Protein AF-A0A1R4FQX8-F1 (afdb_monomer)

Sequence (192 aa):
MTTAGGGAQGEAAGELRTAEAMERFGARLAGLLGAGDVLVLTGPLGAGKTTLVRGLGEALGVRGTVASPTFVIARTHPSLEGGPALIHVDAYRLGSALELDDLDLDFEASVTVIEWGAEYVAALADDWLEVVIDRPRAGGEGPVAASAAAGSAVSADEADAADAPEDEPRAVRIRAMGERWRDVDLGALLEH

Radius of gyration: 18.23 Å; Cα contacts (8 Å, |Δi|>4): 356; chains: 1; bounding box: 55×43×40 Å

Foldseek 3Di:
DDDDAFDFLDKDKDKQFFLVSLLLLLLLVLVLDAQLAEEEEEEDVLLNLQSSVQSVCVNQQFDDGRDAVPPHQWDWTHHPPQTAIEIEGECVPPPALVVVVVPPDRRRRHYYYYYPCPVHVVVPDQWHKYKYKYQDPPDDDDDDDDDDDDDDDDDDDPDDSPDPPRRRMIIMMMTTTHDSCNPPDPHVSSDD

Structure (mmCIF, N/CA/C/O backbone):
data_AF-A0A1R4FQX8-F1
#
_entry.id   AF-A0A1R4FQX8-F1
#
loop_
_atom_site.group_PDB
_atom_site.id
_atom_site.type_symbol
_atom_site.label_atom_id
_atom_site.label_alt_id
_atom_site.label_comp_id
_atom_site.label_asym_id
_atom_site.label_entity_id
_atom_site.label_seq_id
_atom_site.pdbx_PDB_ins_code
_atom_site.Cartn_x
_atom_site.Cartn_y
_atom_site.Cartn_z
_atom_site.occupancy
_atom_site.B_iso_or_equiv
_atom_site.auth_seq_id
_atom_site.auth_comp_id
_atom_site.auth_asym_id
_atom_site.auth_atom_id
_atom_site.pdbx_PDB_model_num
ATOM 1 N N . MET A 1 1 ? -11.679 -24.029 19.240 1.00 37.97 1 MET A N 1
ATOM 2 C CA . MET A 1 1 ? -12.496 -23.967 18.013 1.00 37.97 1 MET A CA 1
ATOM 3 C C . MET A 1 1 ? -11.545 -23.505 16.927 1.00 37.97 1 MET A C 1
ATOM 5 O O . MET A 1 1 ? -11.140 -22.357 16.953 1.00 37.97 1 MET A O 1
ATOM 9 N N . THR A 1 2 ? -11.039 -24.444 16.127 1.00 52.22 2 THR A N 1
ATOM 10 C CA . THR A 1 2 ? -9.975 -24.220 15.137 1.00 52.22 2 THR A CA 1
ATOM 11 C C . THR A 1 2 ? -10.585 -24.343 13.752 1.00 52.22 2 THR A C 1
ATOM 13 O O . THR A 1 2 ? -10.984 -25.437 13.369 1.00 52.22 2 THR A O 1
ATOM 16 N N . THR A 1 3 ? -10.641 -23.223 13.043 1.00 41.81 3 THR A N 1
ATOM 17 C CA . THR A 1 3 ? -10.906 -23.045 11.606 1.00 41.81 3 THR A CA 1
ATOM 18 C C . THR A 1 3 ? -10.481 -21.605 11.318 1.00 41.81 3 THR A C 1
ATOM 20 O O . THR A 1 3 ? -10.892 -20.732 12.068 1.00 41.81 3 THR A O 1
ATOM 23 N N . ALA A 1 4 ? -9.681 -21.249 10.329 1.00 43.59 4 ALA A N 1
ATOM 24 C CA . ALA A 1 4 ? -8.971 -21.976 9.295 1.00 43.59 4 ALA A CA 1
ATOM 25 C C . ALA A 1 4 ? -7.797 -21.066 8.895 1.00 43.59 4 ALA A C 1
ATOM 27 O O . ALA A 1 4 ? -7.919 -19.847 8.987 1.00 43.59 4 ALA A O 1
ATOM 28 N N . GLY A 1 5 ? -6.667 -21.633 8.470 1.00 45.28 5 GLY A N 1
ATOM 29 C CA . GLY A 1 5 ? -5.657 -20.825 7.791 1.00 45.28 5 GLY A CA 1
ATOM 30 C C . GLY A 1 5 ? -6.316 -20.166 6.584 1.00 45.28 5 GLY A C 1
ATOM 31 O O . GLY A 1 5 ? -6.887 -20.877 5.754 1.00 45.28 5 GLY A O 1
ATOM 32 N N . GL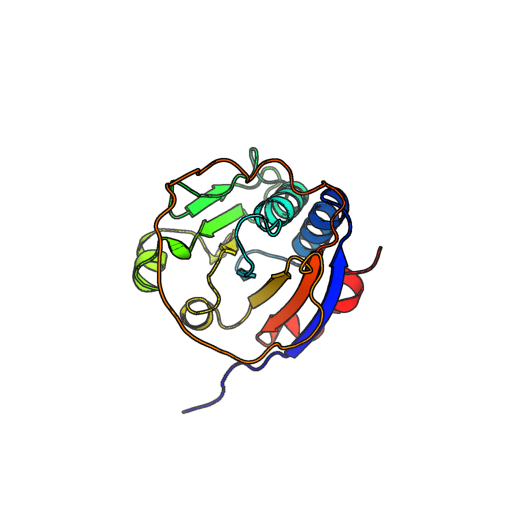Y A 1 6 ? -6.290 -18.833 6.536 1.00 51.09 6 GLY A N 1
ATOM 33 C CA . GLY A 1 6 ? -6.738 -18.056 5.389 1.00 51.09 6 GLY A CA 1
ATOM 34 C C . GLY A 1 6 ? -5.892 -18.448 4.186 1.00 51.09 6 GLY A C 1
ATOM 35 O O . GLY A 1 6 ? -4.763 -17.995 4.034 1.00 51.09 6 GLY A O 1
ATOM 36 N N . GLY A 1 7 ? -6.394 -19.383 3.384 1.00 62.16 7 GLY A N 1
ATOM 37 C CA . GLY A 1 7 ? -5.815 -19.685 2.085 1.00 62.16 7 GLY A CA 1
ATOM 38 C C . GLY A 1 7 ? -6.070 -18.522 1.133 1.00 62.16 7 GLY A C 1
ATOM 39 O O . GLY A 1 7 ? -7.034 -17.776 1.308 1.00 62.16 7 GLY A O 1
ATOM 40 N N . ALA A 1 8 ? -5.216 -18.379 0.120 1.00 72.44 8 ALA A N 1
ATOM 41 C CA . ALA A 1 8 ? -5.464 -17.423 -0.948 1.00 72.44 8 ALA A CA 1
ATOM 42 C C . ALA A 1 8 ? -6.801 -17.749 -1.639 1.00 72.44 8 ALA A C 1
ATOM 44 O O . ALA A 1 8 ? -7.009 -18.880 -2.081 1.00 72.44 8 ALA A O 1
ATOM 45 N N . GLN A 1 9 ? -7.693 -16.762 -1.719 1.00 81.94 9 GLN A N 1
ATOM 46 C CA . GLN A 1 9 ? -9.014 -16.865 -2.354 1.00 81.94 9 GLN A CA 1
ATOM 47 C C . GLN A 1 9 ? -8.967 -16.534 -3.853 1.00 81.94 9 GLN A C 1
ATOM 49 O O . GLN A 1 9 ? -9.889 -16.860 -4.596 1.00 81.94 9 GLN A O 1
ATOM 54 N N . GLY A 1 10 ? -7.870 -15.928 -4.308 1.00 88.12 10 GLY A N 1
ATOM 55 C CA . GLY A 1 10 ? -7.600 -15.612 -5.705 1.00 88.12 10 GLY A CA 1
ATOM 56 C C . GLY A 1 10 ? -6.148 -15.183 -5.892 1.00 88.12 10 GLY A C 1
ATOM 57 O O . GLY A 1 10 ? -5.529 -14.643 -4.975 1.00 88.12 10 GLY A O 1
ATOM 58 N N . GLU A 1 11 ? -5.591 -15.433 -7.073 1.00 95.25 11 GLU A N 1
ATOM 59 C CA . GLU A 1 11 ? -4.257 -14.974 -7.464 1.00 95.25 11 GLU A CA 1
ATOM 60 C C . GLU A 1 11 ? -4.272 -14.572 -8.941 1.00 95.25 11 GLU A C 1
ATOM 62 O O . GLU A 1 11 ? -4.891 -15.245 -9.766 1.00 95.25 11 GLU A O 1
ATOM 67 N N . ALA A 1 12 ? -3.558 -13.501 -9.274 1.00 96.31 12 ALA A N 1
ATOM 68 C CA . ALA A 1 12 ? -3.254 -13.122 -10.647 1.00 96.31 12 ALA A CA 1
ATOM 69 C C . ALA A 1 12 ? -1.778 -12.728 -10.768 1.00 96.31 12 ALA A C 1
ATOM 71 O O . ALA A 1 12 ? -1.153 -12.287 -9.802 1.00 96.31 12 ALA A O 1
ATOM 72 N N . ALA A 1 13 ? -1.209 -12.890 -11.960 1.00 96.25 13 ALA A N 1
ATOM 73 C CA . ALA A 1 13 ? 0.164 -12.502 -12.248 1.00 96.25 13 ALA A CA 1
ATOM 74 C C . ALA A 1 13 ? 0.278 -11.883 -13.643 1.00 96.25 13 ALA A C 1
ATOM 76 O O . ALA A 1 13 ? -0.465 -12.242 -14.555 1.00 96.25 13 ALA A O 1
ATOM 77 N N . GLY A 1 14 ? 1.219 -10.957 -13.799 1.00 94.62 14 GLY A N 1
ATOM 78 C CA . GLY A 1 14 ? 1.427 -10.195 -15.023 1.00 94.62 14 GLY A CA 1
ATOM 79 C C . GLY A 1 14 ? 2.768 -9.470 -15.026 1.00 94.62 14 GLY A C 1
ATOM 80 O O . GLY A 1 14 ? 3.576 -9.608 -14.106 1.00 94.62 14 GLY A O 1
ATOM 81 N N . GLU A 1 15 ? 3.010 -8.691 -16.076 1.00 94.25 15 GLU A N 1
ATOM 82 C CA . GLU A 1 15 ? 4.227 -7.896 -16.236 1.00 94.25 15 GLU A CA 1
ATOM 83 C C . GLU A 1 15 ? 3.881 -6.415 -16.357 1.00 94.25 15 GLU A C 1
ATOM 85 O O . GLU A 1 15 ? 3.078 -6.032 -17.206 1.00 94.25 15 GLU A O 1
ATOM 90 N N . LEU A 1 16 ? 4.538 -5.570 -15.563 1.00 93.31 16 LEU A N 1
ATOM 91 C CA . LEU A 1 16 ? 4.453 -4.116 -15.680 1.00 93.31 16 LEU A CA 1
ATOM 92 C C . LEU A 1 16 ? 5.781 -3.591 -16.217 1.00 93.31 16 LEU A C 1
ATOM 94 O O . LEU A 1 16 ? 6.820 -3.758 -15.584 1.00 93.31 16 LEU A O 1
ATOM 98 N N . ARG A 1 17 ? 5.758 -2.997 -17.414 1.00 91.12 17 ARG A N 1
ATOM 99 C CA . ARG A 1 17 ? 6.987 -2.670 -18.161 1.00 91.12 17 ARG A CA 1
ATOM 100 C C . ARG A 1 17 ? 7.625 -1.337 -17.805 1.00 91.12 17 ARG A C 1
ATOM 102 O O . ARG A 1 17 ? 8.791 -1.150 -18.104 1.00 91.12 17 ARG A O 1
ATOM 109 N N . THR A 1 18 ? 6.868 -0.429 -17.200 1.00 91.81 18 THR A N 1
ATOM 110 C CA . THR A 1 18 ? 7.317 0.942 -16.939 1.00 91.81 18 THR A CA 1
ATOM 111 C C . THR A 1 18 ? 6.918 1.390 -15.539 1.00 91.81 18 THR A C 1
ATOM 113 O O . THR A 1 18 ? 5.974 0.855 -14.946 1.00 91.81 18 THR A O 1
ATOM 116 N N . ALA A 1 19 ? 7.601 2.414 -15.022 1.00 92.00 19 ALA A N 1
ATOM 117 C CA . ALA A 1 19 ? 7.210 3.079 -13.778 1.00 92.00 19 ALA A CA 1
ATOM 118 C C . ALA A 1 19 ? 5.765 3.607 -13.843 1.00 92.00 19 ALA A C 1
ATOM 120 O O . ALA A 1 19 ? 4.986 3.379 -12.923 1.00 92.00 19 ALA A O 1
ATOM 121 N N . GLU A 1 20 ? 5.370 4.198 -14.972 1.00 94.06 20 GLU A N 1
ATOM 122 C CA . GLU A 1 20 ? 4.004 4.686 -15.188 1.00 94.06 20 GLU A CA 1
ATOM 123 C C . GLU A 1 20 ? 2.968 3.544 -15.149 1.00 94.06 20 GLU A C 1
ATOM 125 O O . GLU A 1 20 ? 1.880 3.689 -14.596 1.00 94.06 20 GLU A O 1
ATOM 130 N N . ALA A 1 21 ? 3.295 2.363 -15.690 1.00 95.06 21 ALA A N 1
ATOM 131 C CA . ALA A 1 21 ? 2.427 1.189 -15.590 1.00 95.06 21 ALA A CA 1
ATOM 132 C C . ALA A 1 21 ? 2.275 0.704 -14.138 1.00 95.06 21 ALA A C 1
ATOM 134 O O . ALA A 1 21 ? 1.185 0.276 -13.755 1.00 95.06 21 ALA A O 1
ATOM 135 N N . MET A 1 22 ? 3.342 0.798 -13.337 1.00 95.75 22 MET A N 1
ATOM 136 C CA . MET A 1 22 ? 3.324 0.503 -11.901 1.00 95.75 22 MET A CA 1
ATOM 137 C C . MET A 1 22 ? 2.476 1.516 -11.118 1.00 95.75 22 MET A C 1
ATOM 139 O O . MET A 1 22 ? 1.698 1.123 -10.251 1.00 95.75 22 MET A O 1
ATOM 143 N N . GLU A 1 23 ? 2.564 2.804 -11.450 1.00 96.38 23 GLU A N 1
ATOM 144 C CA . GLU A 1 23 ? 1.736 3.852 -10.841 1.00 96.38 23 GLU A CA 1
ATOM 145 C C . GLU A 1 23 ? 0.255 3.672 -11.194 1.00 96.38 23 GLU A C 1
ATOM 147 O O . GLU A 1 23 ? -0.592 3.686 -10.303 1.00 96.38 23 GLU A O 1
ATOM 152 N N . ARG A 1 24 ? -0.071 3.392 -12.466 1.00 97.06 24 ARG A N 1
ATOM 153 C CA . ARG A 1 24 ? -1.448 3.073 -12.886 1.00 97.06 24 ARG A CA 1
ATOM 154 C C . ARG A 1 24 ? -1.988 1.818 -12.205 1.00 97.06 24 ARG A C 1
ATOM 156 O O . ARG A 1 24 ? -3.173 1.765 -11.886 1.00 97.06 24 ARG A O 1
ATOM 163 N N . PHE A 1 25 ? -1.142 0.817 -11.965 1.00 97.62 25 PHE A N 1
ATOM 164 C CA . PHE A 1 25 ? -1.523 -0.349 -11.171 1.00 97.62 25 PHE A CA 1
ATOM 165 C C . PHE A 1 25 ? -1.851 0.036 -9.722 1.00 97.62 25 PHE A C 1
ATOM 167 O O . PHE A 1 25 ? -2.906 -0.349 -9.221 1.00 97.62 25 PHE A O 1
ATOM 174 N N . GLY A 1 26 ? -1.020 0.870 -9.089 1.00 97.81 26 GLY A N 1
ATOM 175 C CA . GLY A 1 26 ? -1.311 1.455 -7.777 1.00 97.81 26 GLY A CA 1
ATOM 176 C C . GLY A 1 26 ? -2.632 2.231 -7.749 1.00 97.81 26 GLY A C 1
ATOM 177 O O . GLY A 1 26 ? -3.428 2.060 -6.829 1.00 97.81 26 GLY A O 1
ATOM 178 N N . ALA A 1 27 ? -2.918 3.012 -8.792 1.00 97.81 27 ALA A N 1
ATOM 179 C CA . ALA A 1 27 ? -4.168 3.758 -8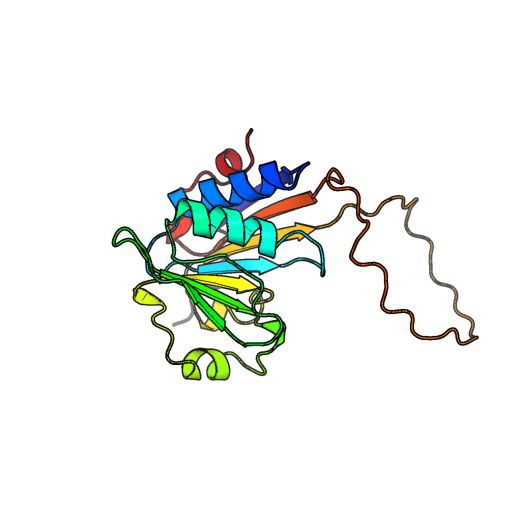.913 1.00 97.81 27 ALA A CA 1
ATOM 180 C C . ALA A 1 27 ? -5.402 2.848 -9.050 1.00 97.81 27 ALA A C 1
ATOM 182 O O . ALA A 1 27 ? -6.444 3.115 -8.454 1.00 97.81 27 ALA A O 1
ATOM 183 N N . ARG A 1 28 ? -5.295 1.739 -9.793 1.00 97.69 28 ARG A N 1
ATOM 184 C CA . ARG A 1 28 ? -6.376 0.743 -9.874 1.00 97.69 28 ARG A CA 1
ATOM 185 C C . ARG A 1 28 ? -6.612 0.044 -8.537 1.00 97.69 28 ARG A C 1
ATOM 187 O O . ARG A 1 28 ? -7.765 -0.162 -8.173 1.00 97.69 28 ARG A O 1
ATOM 194 N N . LEU A 1 29 ? -5.546 -0.268 -7.795 1.00 97.94 29 LEU A N 1
ATOM 195 C CA . LEU A 1 29 ? -5.657 -0.800 -6.434 1.00 97.94 29 LEU A CA 1
ATOM 196 C C . LEU A 1 29 ? -6.373 0.187 -5.506 1.00 97.94 29 LEU A C 1
ATOM 198 O O . LEU A 1 29 ? -7.277 -0.216 -4.782 1.00 97.94 29 LEU A O 1
ATOM 202 N N . ALA A 1 30 ? -6.032 1.477 -5.570 1.00 97.44 30 ALA A N 1
ATOM 203 C CA . ALA A 1 30 ? -6.698 2.517 -4.785 1.00 97.44 30 ALA A CA 1
ATOM 204 C C . ALA A 1 30 ? -8.218 2.560 -5.016 1.00 97.44 30 ALA A C 1
ATOM 206 O O . ALA A 1 30 ? -8.966 2.786 -4.074 1.00 97.44 30 ALA A O 1
ATOM 207 N N . GLY A 1 31 ? -8.683 2.286 -6.241 1.00 96.38 31 GLY A N 1
ATOM 208 C CA . GLY A 1 31 ? -10.113 2.220 -6.561 1.00 96.38 31 GLY A CA 1
ATOM 209 C C . GLY A 1 31 ? -10.873 1.063 -5.899 1.00 96.38 31 GLY A C 1
ATOM 210 O O . GLY A 1 31 ? -12.102 1.091 -5.870 1.00 96.38 31 GLY A O 1
ATOM 211 N N . LEU A 1 32 ? -10.164 0.056 -5.377 1.00 96.56 32 LEU A N 1
ATOM 212 C CA . LEU A 1 32 ? -10.745 -1.067 -4.635 1.00 96.56 32 LEU A CA 1
ATOM 213 C C . LEU A 1 32 ? -10.602 -0.925 -3.116 1.00 96.56 32 LEU A C 1
ATOM 215 O O . LEU A 1 32 ? -11.390 -1.508 -2.373 1.00 96.56 32 LEU A O 1
ATOM 219 N N . LEU A 1 33 ? -9.575 -0.206 -2.665 1.00 97.62 33 LEU A N 1
ATOM 220 C CA . LEU A 1 33 ? -9.206 -0.112 -1.258 1.00 97.62 33 LEU A CA 1
ATOM 221 C C . LEU A 1 33 ? -10.084 0.906 -0.519 1.00 97.62 33 LEU A C 1
ATOM 223 O O . LEU A 1 33 ? -10.345 2.008 -0.999 1.00 97.62 33 LEU A O 1
ATOM 227 N N . GLY A 1 34 ? -10.506 0.538 0.685 1.00 97.19 34 GLY A N 1
ATOM 228 C CA . GLY A 1 34 ? -11.238 1.388 1.616 1.00 97.19 34 GLY A CA 1
ATOM 229 C C . GLY A 1 34 ? -10.565 1.472 2.984 1.00 97.19 34 GLY A C 1
ATOM 230 O O . GLY A 1 34 ? -9.549 0.834 3.244 1.00 97.19 34 GLY A O 1
ATOM 231 N N . ALA A 1 35 ? -11.151 2.272 3.873 1.00 97.25 35 ALA A N 1
ATOM 232 C CA . ALA A 1 35 ? -10.714 2.355 5.264 1.00 97.25 35 ALA A CA 1
ATOM 233 C C . ALA A 1 35 ? -10.724 0.961 5.927 1.00 97.25 35 ALA A C 1
ATOM 235 O O . ALA A 1 35 ? -11.678 0.199 5.737 1.00 97.25 35 ALA A O 1
ATOM 236 N N . GLY A 1 36 ? -9.656 0.633 6.657 1.00 95.75 36 GLY A N 1
ATOM 237 C CA . GLY A 1 36 ? -9.431 -0.678 7.266 1.00 95.75 36 GLY A CA 1
ATOM 238 C C . GLY A 1 36 ? -8.711 -1.684 6.365 1.00 95.75 36 GLY A C 1
ATOM 239 O O . GLY A 1 36 ? -8.329 -2.748 6.847 1.00 95.75 36 GLY A O 1
ATOM 240 N N . ASP A 1 37 ? -8.496 -1.378 5.080 1.00 97.00 37 ASP A N 1
ATOM 241 C CA . ASP A 1 37 ? -7.855 -2.326 4.169 1.00 97.00 37 ASP A CA 1
ATOM 242 C C . ASP A 1 37 ? -6.342 -2.344 4.291 1.00 97.00 37 ASP A C 1
ATOM 244 O O . ASP A 1 37 ? -5.678 -1.305 4.371 1.00 97.00 37 ASP A O 1
ATOM 248 N N . VAL A 1 38 ? -5.798 -3.556 4.200 1.00 96.00 38 VAL A N 1
ATOM 249 C CA . VAL A 1 38 ? 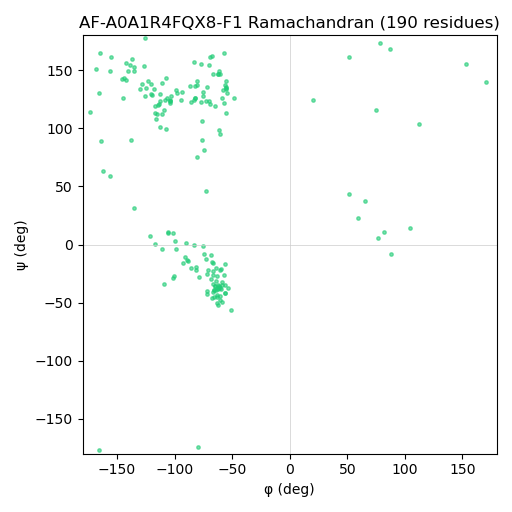-4.363 -3.811 4.252 1.00 96.00 38 VAL A CA 1
ATOM 250 C C . VAL A 1 38 ? -3.853 -4.316 2.904 1.00 96.00 38 VAL A C 1
ATOM 252 O O . VAL A 1 38 ? -4.372 -5.274 2.326 1.00 96.00 38 VAL A O 1
ATOM 255 N N . LEU A 1 39 ? -2.788 -3.676 2.423 1.00 97.38 39 LEU A N 1
ATOM 256 C CA . LEU A 1 39 ? -2.000 -4.081 1.265 1.00 97.38 39 LEU A CA 1
ATOM 257 C C . LEU A 1 39 ? -0.572 -4.406 1.713 1.00 97.38 39 LEU A C 1
ATOM 259 O O . LEU A 1 39 ? 0.159 -3.544 2.195 1.00 97.38 39 LEU A O 1
ATOM 263 N N . VAL A 1 40 ? -0.139 -5.643 1.509 1.00 96.12 40 VAL A N 1
ATOM 264 C CA . VAL A 1 40 ? 1.226 -6.085 1.805 1.00 96.12 40 VAL A CA 1
ATOM 265 C C . VAL A 1 40 ? 2.059 -6.059 0.538 1.00 96.12 40 VAL A C 1
ATOM 267 O O . VAL A 1 40 ? 1.655 -6.618 -0.480 1.00 96.12 40 VAL A O 1
ATOM 270 N N . LEU A 1 41 ? 3.240 -5.443 0.603 1.00 95.94 41 LEU A N 1
ATOM 271 C CA . LEU A 1 41 ? 4.181 -5.382 -0.512 1.00 95.94 41 LEU A CA 1
ATOM 272 C C . LEU A 1 41 ? 5.445 -6.184 -0.213 1.00 95.94 41 LEU A C 1
ATOM 274 O O . LEU A 1 41 ? 6.182 -5.883 0.726 1.00 95.94 41 LEU A O 1
ATOM 278 N N . THR A 1 42 ? 5.756 -7.137 -1.085 1.00 92.50 42 THR A N 1
ATOM 279 C CA . THR A 1 42 ? 6.958 -7.972 -0.999 1.00 92.50 42 THR A CA 1
ATOM 280 C C . THR A 1 42 ? 7.770 -7.844 -2.284 1.00 92.50 42 THR A C 1
ATOM 282 O O . THR A 1 42 ? 7.223 -7.782 -3.379 1.00 92.50 42 THR A O 1
ATOM 285 N N . GLY A 1 43 ? 9.096 -7.800 -2.176 1.00 91.69 43 GLY A N 1
ATOM 286 C CA . GLY A 1 43 ? 9.982 -7.752 -3.342 1.00 91.69 43 GLY A CA 1
ATOM 287 C C . GLY A 1 43 ? 11.308 -7.073 -3.023 1.00 91.69 43 GLY A C 1
ATOM 288 O O . GLY A 1 43 ? 11.343 -6.248 -2.109 1.00 91.69 43 GLY A O 1
ATOM 289 N N . PRO A 1 44 ? 12.402 -7.360 -3.752 1.00 89.75 44 PRO A N 1
ATOM 290 C CA . PRO A 1 44 ? 13.733 -6.845 -3.435 1.00 89.75 44 PRO A CA 1
ATOM 291 C C . PRO A 1 44 ? 13.804 -5.309 -3.381 1.00 89.75 44 PRO A C 1
ATOM 293 O O . PRO A 1 44 ? 12.926 -4.583 -3.863 1.00 89.75 44 PRO A O 1
ATOM 296 N N . LEU A 1 45 ? 14.882 -4.782 -2.794 1.00 86.44 45 LEU A N 1
ATOM 297 C CA . LEU A 1 45 ? 15.188 -3.353 -2.884 1.00 86.44 45 LEU A CA 1
ATOM 298 C C . LEU A 1 45 ? 15.261 -2.934 -4.364 1.00 86.44 45 LEU A C 1
ATOM 300 O O . LEU A 1 45 ? 15.808 -3.660 -5.196 1.00 86.44 45 LEU A O 1
ATOM 304 N N . GLY A 1 46 ? 14.641 -1.801 -4.696 1.00 86.94 46 GLY A N 1
ATOM 305 C CA . GLY A 1 46 ? 14.525 -1.329 -6.080 1.00 86.94 46 GLY A CA 1
ATOM 306 C C . GLY A 1 46 ? 13.475 -2.049 -6.941 1.00 86.94 46 GLY A C 1
ATOM 307 O O . GLY A 1 46 ? 13.377 -1.758 -8.128 1.00 86.94 46 GLY A O 1
ATOM 308 N N . ALA A 1 47 ? 12.654 -2.954 -6.387 1.00 91.19 47 ALA A N 1
ATOM 309 C CA . ALA A 1 47 ? 11.607 -3.641 -7.158 1.00 91.19 47 ALA A CA 1
ATOM 310 C C . ALA A 1 47 ? 10.501 -2.710 -7.695 1.00 91.19 47 ALA A C 1
ATOM 312 O O . ALA A 1 47 ? 9.818 -3.071 -8.646 1.00 91.19 47 ALA A O 1
ATOM 313 N N . GLY A 1 48 ? 10.335 -1.513 -7.123 1.00 92.50 48 GLY A N 1
ATOM 314 C CA . GLY A 1 48 ? 9.272 -0.571 -7.502 1.00 92.50 48 GLY A CA 1
ATOM 315 C C . GLY A 1 48 ? 8.105 -0.492 -6.511 1.00 92.50 48 GLY A C 1
ATOM 316 O O . GLY A 1 48 ? 7.085 0.099 -6.842 1.00 92.50 48 GLY A O 1
ATOM 317 N N . LYS A 1 49 ? 8.258 -1.029 -5.288 1.00 94.50 49 LYS A N 1
ATOM 318 C CA . LYS A 1 49 ? 7.256 -0.931 -4.207 1.00 94.50 49 LYS A CA 1
ATOM 319 C C . LYS A 1 49 ? 6.815 0.517 -3.979 1.00 94.50 49 LYS A C 1
ATOM 321 O O . LYS A 1 49 ? 5.653 0.835 -4.180 1.00 94.50 49 LYS A O 1
ATOM 326 N N . THR A 1 50 ? 7.750 1.426 -3.701 1.00 93.31 50 THR A N 1
ATOM 327 C CA . THR A 1 50 ? 7.443 2.851 -3.495 1.00 93.31 50 THR A CA 1
ATOM 328 C C . THR A 1 50 ? 6.761 3.504 -4.699 1.00 93.31 50 THR A C 1
ATOM 330 O O . THR A 1 50 ? 5.909 4.365 -4.511 1.00 93.31 50 THR A O 1
ATOM 333 N N . THR A 1 51 ? 7.110 3.107 -5.926 1.00 95.44 51 THR A N 1
ATOM 334 C CA . THR A 1 51 ? 6.460 3.594 -7.154 1.00 95.44 51 THR A CA 1
ATOM 335 C C . THR A 1 51 ? 4.987 3.186 -7.195 1.00 95.44 51 THR A C 1
ATOM 337 O O . THR A 1 51 ? 4.131 4.024 -7.455 1.00 95.44 51 THR A O 1
ATOM 340 N N . LEU A 1 52 ? 4.672 1.939 -6.834 1.00 97.12 52 LEU A N 1
ATOM 341 C CA . LEU A 1 52 ? 3.290 1.481 -6.671 1.00 97.12 52 LEU A CA 1
ATOM 342 C C . LEU A 1 52 ? 2.553 2.315 -5.613 1.00 97.12 52 LEU A C 1
ATOM 344 O O . LEU A 1 52 ? 1.466 2.825 -5.885 1.00 97.12 52 LEU A O 1
ATOM 348 N N . VAL A 1 53 ? 3.148 2.507 -4.427 1.00 97.69 53 VAL A N 1
ATOM 349 C CA . VAL A 1 53 ? 2.503 3.262 -3.331 1.00 97.69 53 VAL A CA 1
ATOM 350 C C . VAL A 1 53 ? 2.278 4.729 -3.699 1.00 97.69 53 VAL A C 1
ATOM 352 O O . VAL A 1 53 ? 1.297 5.325 -3.264 1.00 97.69 53 VAL A O 1
ATOM 355 N N . ARG A 1 54 ? 3.144 5.324 -4.528 1.00 97.44 54 ARG A N 1
ATOM 356 C CA . ARG A 1 54 ? 2.941 6.682 -5.054 1.00 97.44 54 ARG A CA 1
ATOM 357 C C . ARG A 1 54 ? 1.685 6.781 -5.907 1.00 97.44 54 ARG A C 1
ATOM 359 O O . ARG A 1 54 ? 0.844 7.618 -5.598 1.00 97.44 54 ARG A O 1
ATOM 366 N N . GLY A 1 55 ? 1.534 5.904 -6.901 1.00 97.62 55 GLY A N 1
ATOM 367 C CA . GLY A 1 55 ? 0.328 5.873 -7.735 1.00 97.62 55 GLY A CA 1
ATOM 368 C C . GLY A 1 55 ? -0.942 5.600 -6.924 1.00 97.62 55 GLY A C 1
ATOM 369 O O . GLY A 1 55 ? -1.978 6.217 -7.157 1.00 97.62 55 GLY A O 1
ATOM 370 N N . LEU A 1 56 ? -0.842 4.737 -5.907 1.00 98.25 56 LEU A N 1
ATOM 371 C CA . LEU A 1 56 ? -1.926 4.476 -4.958 1.00 98.25 56 LEU A CA 1
ATOM 372 C C . LEU A 1 56 ? -2.295 5.728 -4.150 1.00 98.25 56 LEU A C 1
ATOM 374 O O . LEU A 1 56 ? -3.465 6.092 -4.086 1.00 98.25 56 LEU A O 1
ATOM 378 N N . GLY A 1 57 ? -1.317 6.409 -3.550 1.00 97.75 57 GLY A N 1
ATOM 379 C CA . GLY A 1 57 ? -1.564 7.609 -2.748 1.00 97.75 57 GLY A CA 1
ATOM 380 C C . GLY A 1 57 ? -2.124 8.772 -3.565 1.00 97.75 57 GLY A C 1
ATOM 381 O O . GLY A 1 57 ? -3.030 9.462 -3.101 1.00 97.75 57 GLY A O 1
ATOM 382 N N . GLU A 1 58 ? -1.630 8.964 -4.790 1.00 97.19 58 GLU A N 1
ATOM 383 C CA . GLU A 1 58 ? -2.167 9.971 -5.708 1.00 97.19 58 GLU A CA 1
ATOM 384 C C . GLU A 1 58 ? -3.642 9.703 -6.026 1.00 97.19 58 GLU A C 1
ATOM 386 O O . GLU A 1 58 ? -4.469 10.602 -5.885 1.00 97.19 58 GLU A O 1
ATOM 391 N N . ALA A 1 59 ? -3.993 8.458 -6.358 1.00 97.25 59 ALA A N 1
ATOM 392 C CA . ALA A 1 59 ? -5.372 8.075 -6.650 1.00 97.25 59 ALA A CA 1
ATOM 393 C C . ALA A 1 59 ? -6.304 8.120 -5.424 1.00 97.25 59 ALA A C 1
ATOM 395 O O . ALA A 1 59 ? -7.490 8.396 -5.577 1.00 97.25 59 ALA A O 1
ATOM 396 N N . LEU A 1 60 ? -5.782 7.897 -4.211 1.00 97.50 60 LEU A N 1
ATOM 397 C CA . LEU A 1 60 ? -6.519 8.106 -2.955 1.00 97.50 60 LEU A CA 1
ATOM 398 C C . LEU A 1 60 ? -6.684 9.594 -2.582 1.00 97.50 60 LEU A C 1
ATOM 400 O O . LEU A 1 60 ? -7.369 9.910 -1.606 1.00 97.50 60 LEU A O 1
ATOM 404 N N . GLY A 1 61 ? -6.031 10.513 -3.300 1.00 97.25 61 GLY A N 1
ATOM 405 C CA . GLY A 1 61 ? -6.093 11.944 -3.008 1.00 97.25 61 GLY A CA 1
ATOM 406 C C . GLY A 1 61 ? -5.463 12.304 -1.660 1.00 97.25 61 GLY A C 1
ATOM 407 O O . GLY A 1 61 ? -5.988 13.152 -0.932 1.00 97.25 61 GLY A O 1
ATOM 408 N N . VAL A 1 62 ? -4.363 11.648 -1.270 1.00 97.81 62 VAL A N 1
ATOM 409 C CA . VAL A 1 62 ? -3.698 11.930 0.014 1.00 97.81 62 VAL A CA 1
ATOM 410 C C . VAL A 1 62 ? -2.750 13.124 -0.056 1.00 97.81 62 VAL A C 1
ATOM 412 O O . VAL A 1 62 ? -2.251 13.527 -1.105 1.00 97.81 62 VAL A O 1
ATOM 415 N N . ARG A 1 63 ? -2.491 13.728 1.102 1.00 96.12 63 ARG A N 1
ATOM 416 C CA . ARG A 1 63 ? -1.667 14.926 1.222 1.00 96.12 63 ARG A CA 1
ATOM 417 C C . ARG A 1 63 ? -0.180 14.613 1.084 1.00 96.12 63 ARG A C 1
ATOM 419 O O . ARG A 1 63 ? 0.390 13.829 1.846 1.00 96.12 63 ARG A O 1
ATOM 426 N N . GLY A 1 64 ? 0.467 15.404 0.233 1.00 92.44 64 GLY A N 1
ATOM 427 C CA . GLY A 1 64 ? 1.918 15.431 0.088 1.00 92.44 64 GLY A CA 1
ATOM 428 C C . GLY A 1 64 ? 2.458 14.266 -0.736 1.00 92.44 64 GLY A C 1
ATOM 429 O O . GLY A 1 64 ? 1.735 13.357 -1.127 1.00 92.44 64 GLY A O 1
ATOM 430 N N . THR A 1 65 ? 3.757 14.306 -1.016 1.00 90.00 65 THR A N 1
ATOM 431 C CA . THR A 1 65 ? 4.418 13.270 -1.811 1.00 90.00 65 THR A CA 1
ATOM 432 C C . THR A 1 65 ? 4.625 12.005 -0.987 1.00 90.00 65 THR A C 1
ATOM 434 O O . THR A 1 65 ? 5.236 12.049 0.083 1.00 90.00 65 THR A O 1
ATOM 437 N N . VAL A 1 66 ? 4.182 10.866 -1.516 1.00 93.19 66 VAL A N 1
ATOM 438 C CA . VAL A 1 66 ? 4.459 9.555 -0.926 1.00 93.19 66 VAL A CA 1
ATOM 439 C C . VAL A 1 66 ? 5.924 9.173 -1.160 1.00 93.19 66 VAL A C 1
ATOM 441 O O . VAL A 1 66 ? 6.422 9.113 -2.290 1.00 93.19 66 VAL A O 1
ATOM 444 N N . ALA A 1 67 ? 6.631 8.894 -0.069 1.00 89.69 67 ALA A N 1
ATOM 445 C CA . ALA A 1 67 ? 8.019 8.449 -0.077 1.00 89.69 67 ALA A CA 1
ATOM 446 C C . ALA A 1 67 ? 8.203 7.275 0.887 1.00 89.69 67 ALA A C 1
ATOM 448 O O . ALA A 1 67 ? 7.537 7.216 1.924 1.00 89.69 67 ALA A O 1
ATOM 449 N N . SER A 1 68 ? 9.139 6.375 0.572 1.00 85.62 68 SER A N 1
ATOM 450 C CA . SER A 1 68 ? 9.427 5.202 1.403 1.00 85.62 68 SER A CA 1
ATOM 451 C C . SER A 1 68 ? 9.813 5.628 2.817 1.00 85.62 68 SER A C 1
ATOM 453 O O . SER A 1 68 ? 10.660 6.523 2.967 1.00 85.62 68 SER A O 1
ATOM 455 N N . PRO A 1 69 ? 9.245 5.018 3.867 1.00 84.69 69 PRO A N 1
ATOM 456 C CA . PRO A 1 69 ? 9.601 5.302 5.252 1.00 84.69 69 PRO A CA 1
ATOM 457 C C . PRO A 1 69 ? 10.990 4.722 5.606 1.00 84.69 69 PRO A C 1
ATOM 459 O O . PRO A 1 69 ? 11.215 4.168 6.655 1.00 84.69 69 PRO A O 1
ATOM 462 N N . THR A 1 70 ? 12.016 4.909 4.774 1.00 75.00 70 THR A N 1
ATOM 463 C CA . THR A 1 70 ? 13.344 4.286 4.958 1.00 75.00 70 THR A CA 1
ATOM 464 C C . THR A 1 70 ? 14.053 4.672 6.275 1.00 75.00 70 THR A C 1
ATOM 466 O O . THR A 1 70 ? 14.927 3.942 6.753 1.00 75.00 70 THR A O 1
ATOM 469 N N . PHE A 1 71 ? 13.673 5.809 6.874 1.00 81.81 71 PHE A N 1
ATOM 470 C CA . PHE A 1 71 ? 14.239 6.353 8.120 1.00 81.81 71 PHE A CA 1
ATOM 471 C C . PHE A 1 71 ? 13.237 6.446 9.283 1.00 81.81 71 PHE A C 1
ATOM 473 O O . PHE A 1 71 ? 13.595 6.941 10.348 1.00 81.81 71 PHE A O 1
ATOM 480 N N . VAL A 1 72 ? 11.987 6.028 9.084 1.00 86.00 72 VAL A N 1
ATOM 481 C CA . VAL A 1 72 ? 10.911 6.074 10.091 1.00 86.00 72 VAL A CA 1
ATOM 482 C C . VAL A 1 72 ? 10.121 4.771 10.008 1.00 86.00 72 VAL A C 1
ATOM 484 O O . VAL A 1 72 ? 10.117 4.156 8.963 1.00 86.00 72 VAL A O 1
ATOM 487 N N . ILE A 1 73 ? 9.447 4.305 11.052 1.00 89.19 73 ILE A N 1
ATOM 488 C CA . ILE A 1 73 ? 8.737 3.013 10.940 1.00 89.19 73 ILE A CA 1
ATOM 489 C C . ILE A 1 73 ? 7.490 3.139 10.047 1.00 89.19 73 ILE A C 1
ATOM 491 O O . ILE A 1 73 ? 7.221 2.277 9.212 1.00 89.19 73 ILE A O 1
ATOM 495 N N . ALA A 1 74 ? 6.763 4.251 10.175 1.00 92.69 74 ALA A N 1
ATOM 496 C CA . ALA A 1 74 ? 5.550 4.519 9.414 1.00 92.69 74 ALA A CA 1
ATOM 497 C C . ALA A 1 74 ? 5.432 5.995 9.011 1.00 92.69 74 ALA A C 1
ATOM 499 O O . ALA A 1 74 ? 5.993 6.890 9.653 1.00 92.69 74 ALA A O 1
ATOM 500 N N . ARG A 1 75 ? 4.673 6.257 7.944 1.00 94.44 75 ARG A N 1
ATOM 501 C CA . ARG A 1 75 ? 4.205 7.592 7.558 1.00 94.44 75 ARG A CA 1
ATOM 502 C C . ARG A 1 75 ? 2.714 7.590 7.297 1.00 94.44 75 ARG A C 1
ATOM 504 O O . ARG A 1 75 ? 2.230 6.772 6.524 1.00 94.44 75 ARG A O 1
ATOM 511 N N . THR A 1 76 ? 2.031 8.580 7.855 1.00 95.81 76 THR A N 1
ATOM 512 C CA . THR A 1 76 ? 0.617 8.831 7.585 1.00 95.81 76 THR A CA 1
ATOM 513 C C . THR A 1 76 ? 0.472 10.006 6.630 1.00 95.81 76 THR A C 1
ATOM 515 O O . THR A 1 76 ? 0.997 11.096 6.870 1.00 95.81 76 THR A O 1
ATOM 518 N N . HIS A 1 77 ? -0.275 9.786 5.556 1.00 97.06 77 HIS A N 1
ATOM 519 C CA . HIS A 1 77 ? -0.661 10.772 4.562 1.00 97.06 77 HIS A CA 1
ATOM 520 C C . HIS A 1 77 ? -2.178 10.992 4.662 1.00 97.06 77 HIS A C 1
ATOM 522 O O . HIS A 1 77 ? -2.952 10.159 4.189 1.00 97.06 77 HIS A O 1
ATOM 528 N N . PRO A 1 78 ? -2.637 12.085 5.298 1.00 97.00 78 PRO A N 1
ATOM 529 C CA . PRO A 1 78 ? -4.066 12.339 5.464 1.00 97.00 78 PRO A CA 1
ATOM 530 C C . PRO A 1 78 ? -4.752 12.605 4.124 1.00 97.00 78 PRO A C 1
ATOM 532 O O . PRO A 1 78 ? -4.159 13.252 3.261 1.00 97.00 78 PRO A O 1
ATOM 535 N N . SER A 1 79 ? -6.013 12.201 3.977 1.00 96.25 79 SER A N 1
ATOM 536 C CA . SER A 1 79 ? -6.801 12.525 2.781 1.00 96.25 79 SER A CA 1
ATOM 537 C C . SER A 1 79 ? -6.996 14.040 2.606 1.00 96.25 79 SER A C 1
ATOM 539 O O . SER A 1 79 ? -7.094 14.801 3.579 1.00 96.25 79 SER A O 1
ATOM 541 N N . LEU A 1 80 ? -7.051 14.488 1.350 1.00 95.38 80 LEU A N 1
ATOM 542 C CA . LEU A 1 80 ? -7.447 15.843 0.959 1.00 95.38 80 LEU A CA 1
ATOM 543 C C . LEU A 1 80 ? -8.943 15.954 0.638 1.00 95.38 80 LEU A C 1
ATOM 545 O O . LEU A 1 80 ? -9.467 17.065 0.613 1.00 95.38 80 LEU A O 1
ATOM 549 N N . GLU A 1 81 ? -9.625 14.827 0.432 1.00 92.25 81 GLU A N 1
ATOM 550 C CA . GLU A 1 81 ? -10.987 14.772 -0.121 1.00 92.25 81 GLU A CA 1
ATOM 551 C C . GLU A 1 81 ? -11.997 14.091 0.819 1.00 92.25 81 GLU A C 1
ATOM 553 O O . GLU A 1 81 ? -13.153 13.883 0.461 1.00 92.25 81 GLU A O 1
ATOM 558 N N . GLY A 1 82 ? -11.582 13.771 2.050 1.00 89.69 82 GLY A N 1
ATOM 559 C CA . GLY A 1 82 ? -12.431 13.111 3.050 1.00 89.69 82 GLY A CA 1
ATOM 560 C C . GLY A 1 82 ? -12.540 11.591 2.886 1.00 89.69 82 GLY A C 1
ATOM 5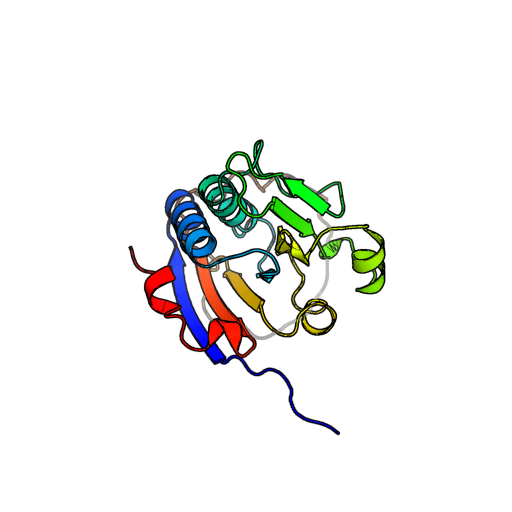61 O O . GLY A 1 82 ? -13.377 10.978 3.543 1.00 89.69 82 GLY A O 1
ATOM 562 N N . GLY A 1 83 ? -11.706 10.995 2.028 1.00 94.38 83 GLY A N 1
ATOM 563 C CA . GLY A 1 83 ? -11.496 9.548 1.942 1.00 94.38 83 GLY A CA 1
ATOM 564 C C . GLY A 1 83 ? -10.555 9.017 3.036 1.00 94.38 83 GLY A C 1
ATOM 565 O O . GLY A 1 83 ? -10.148 9.779 3.922 1.00 94.38 83 GLY A O 1
ATOM 566 N N . PRO A 1 84 ? -10.184 7.723 2.987 1.00 97.56 84 PRO A N 1
ATOM 567 C CA . PRO A 1 84 ? -9.250 7.149 3.950 1.00 97.56 84 PRO A CA 1
ATOM 568 C C . PRO A 1 84 ? -7.879 7.830 3.866 1.00 97.56 84 PRO A C 1
ATOM 570 O O . PRO A 1 84 ? -7.431 8.246 2.794 1.00 97.56 84 PRO A O 1
ATOM 573 N N . ALA A 1 85 ? -7.191 7.936 5.003 1.00 97.69 85 ALA A N 1
ATOM 574 C CA . ALA A 1 85 ? -5.770 8.266 4.987 1.00 97.69 85 ALA A CA 1
ATOM 575 C C . ALA A 1 85 ? -4.963 7.092 4.407 1.00 97.69 85 ALA A C 1
ATOM 577 O O . ALA A 1 85 ? -5.432 5.957 4.373 1.00 97.69 85 ALA A O 1
ATOM 578 N N . LEU A 1 86 ? -3.735 7.362 3.969 1.00 98.31 86 LEU A N 1
ATOM 579 C CA . LEU A 1 86 ? -2.770 6.324 3.620 1.00 98.31 86 LEU A CA 1
ATOM 580 C C . LEU A 1 86 ? -1.731 6.213 4.730 1.00 98.31 86 LEU A C 1
ATOM 582 O O . LEU A 1 86 ? -1.023 7.180 5.012 1.00 98.31 86 LEU A O 1
ATOM 586 N N . ILE A 1 87 ? -1.598 5.030 5.313 1.00 96.75 87 ILE A N 1
ATOM 587 C CA . ILE A 1 87 ? -0.504 4.692 6.219 1.00 96.75 87 ILE A CA 1
ATOM 588 C C . ILE A 1 87 ? 0.479 3.817 5.451 1.00 96.75 87 ILE A C 1
ATOM 590 O O . ILE A 1 87 ? 0.106 2.785 4.905 1.00 96.75 87 ILE A O 1
ATOM 594 N N . HIS A 1 88 ? 1.739 4.232 5.393 1.00 96.06 88 HIS A N 1
ATOM 595 C CA . HIS A 1 88 ? 2.808 3.489 4.741 1.00 96.06 88 HIS A CA 1
ATOM 596 C C . HIS A 1 88 ? 3.841 3.054 5.780 1.00 96.06 88 HIS A C 1
ATOM 598 O O . HIS A 1 88 ? 4.526 3.898 6.360 1.00 96.06 88 HIS A O 1
ATOM 604 N N . VAL A 1 89 ? 3.932 1.748 6.009 1.00 93.38 89 VAL A N 1
ATOM 605 C CA . VAL A 1 89 ? 4.773 1.097 7.019 1.00 93.38 89 VAL A CA 1
ATOM 606 C C . VAL A 1 89 ? 5.901 0.328 6.336 1.00 93.38 89 VAL A C 1
ATOM 608 O O . VAL A 1 89 ? 5.664 -0.361 5.346 1.00 93.38 89 VAL A O 1
ATOM 611 N N . ASP A 1 90 ? 7.111 0.395 6.889 1.00 91.12 90 ASP A N 1
ATOM 612 C CA . ASP A 1 90 ? 8.212 -0.509 6.532 1.00 91.12 90 ASP A CA 1
ATOM 613 C C . ASP A 1 90 ? 8.464 -1.500 7.675 1.00 91.12 90 ASP A C 1
ATOM 615 O O . ASP A 1 90 ? 9.109 -1.179 8.678 1.00 91.12 90 ASP A O 1
ATOM 619 N N . ALA A 1 91 ? 7.934 -2.719 7.524 1.00 87.62 91 ALA A N 1
ATOM 620 C CA . ALA A 1 91 ? 8.022 -3.759 8.544 1.00 87.62 91 ALA A CA 1
ATOM 621 C C . ALA A 1 91 ? 9.425 -4.361 8.672 1.00 87.62 91 ALA A C 1
ATOM 623 O O . ALA A 1 91 ? 9.714 -4.992 9.683 1.00 87.62 91 ALA A O 1
ATOM 624 N N . TYR A 1 92 ? 10.339 -4.104 7.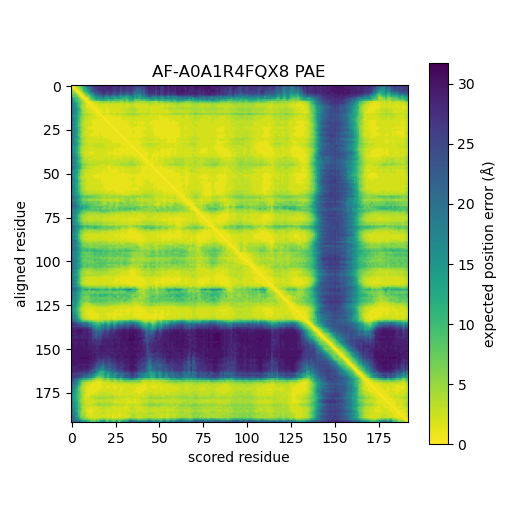727 1.00 82.81 92 TYR A N 1
ATOM 625 C CA . TYR A 1 92 ? 11.742 -4.516 7.856 1.00 82.81 92 TYR A CA 1
ATOM 626 C C . TYR A 1 92 ? 12.423 -3.897 9.091 1.00 82.81 92 TYR A C 1
ATOM 628 O O . TYR A 1 92 ? 13.449 -4.388 9.565 1.00 82.81 92 TYR A O 1
ATOM 636 N N . ARG A 1 93 ? 11.873 -2.791 9.609 1.00 83.00 93 ARG A N 1
ATOM 637 C CA . ARG A 1 93 ? 12.359 -2.107 10.813 1.00 83.00 93 ARG A CA 1
ATOM 638 C C . ARG A 1 93 ? 11.732 -2.613 12.108 1.00 83.00 93 ARG A C 1
ATOM 640 O O . ARG A 1 93 ? 12.255 -2.266 13.163 1.00 83.00 93 ARG A O 1
ATOM 647 N N . LEU A 1 94 ? 10.656 -3.392 12.031 1.00 83.69 94 LEU A N 1
ATOM 648 C CA . LEU A 1 94 ? 9.950 -3.891 13.203 1.00 83.69 94 LEU A CA 1
ATOM 649 C C . LEU A 1 94 ? 10.642 -5.136 13.755 1.00 83.69 94 LEU A C 1
ATOM 651 O O . LEU A 1 94 ? 10.997 -6.057 13.022 1.00 83.69 94 LEU A O 1
ATOM 655 N N . GLY A 1 95 ? 10.789 -5.194 15.074 1.00 79.56 95 GLY A N 1
ATOM 656 C CA . GLY A 1 95 ? 11.206 -6.402 15.778 1.00 79.56 95 GLY A CA 1
ATOM 657 C C . GLY A 1 95 ? 10.055 -7.381 16.022 1.00 79.56 95 GLY A C 1
ATOM 658 O O . GLY A 1 95 ? 10.300 -8.565 16.258 1.00 79.56 95 GLY A O 1
ATOM 659 N N . SER A 1 96 ? 8.801 -6.910 16.004 1.00 82.06 96 SER A N 1
ATOM 660 C CA . SER A 1 96 ? 7.608 -7.738 16.227 1.00 82.06 96 SER A CA 1
ATOM 661 C C . SER A 1 96 ? 6.311 -7.042 15.793 1.00 82.06 96 SER A C 1
ATOM 663 O O . SER A 1 96 ? 6.278 -5.823 15.659 1.00 82.06 96 SER A O 1
ATOM 665 N N . ALA A 1 97 ? 5.217 -7.804 15.664 1.00 77.69 97 ALA A N 1
ATOM 666 C CA . ALA A 1 97 ? 3.882 -7.246 15.419 1.00 77.69 97 ALA A CA 1
ATOM 667 C C . ALA A 1 97 ? 3.375 -6.343 16.566 1.00 77.69 97 ALA A C 1
ATOM 669 O O . ALA A 1 97 ? 2.612 -5.420 16.310 1.00 77.69 97 ALA A O 1
ATOM 670 N N . LEU A 1 98 ? 3.831 -6.561 17.809 1.00 80.62 98 LEU A N 1
ATOM 671 C CA . LEU A 1 98 ? 3.482 -5.703 18.952 1.00 80.62 98 LEU A CA 1
ATOM 672 C C . LEU A 1 98 ? 4.026 -4.279 18.788 1.00 80.62 98 LEU A C 1
ATOM 674 O O . LEU A 1 98 ? 3.360 -3.322 19.150 1.00 80.62 98 LEU A O 1
ATOM 678 N N . GLU A 1 99 ? 5.212 -4.135 18.194 1.00 83.88 99 GLU A N 1
ATOM 679 C CA . GLU A 1 99 ? 5.797 -2.814 17.941 1.00 83.88 99 GLU A CA 1
ATOM 680 C C . GLU A 1 99 ? 4.984 -2.019 16.911 1.00 83.88 99 GLU A C 1
ATOM 682 O O . GLU A 1 99 ? 4.999 -0.795 16.952 1.00 83.88 99 GLU A O 1
ATOM 687 N N . LEU A 1 100 ? 4.255 -2.695 16.012 1.00 81.69 100 LEU A N 1
ATOM 688 C CA . LEU A 1 100 ? 3.340 -2.028 15.087 1.00 81.69 100 LEU A CA 1
ATOM 689 C C . LEU A 1 100 ? 2.090 -1.495 15.800 1.00 81.69 100 LEU A C 1
ATOM 691 O O . LEU A 1 100 ? 1.663 -0.381 15.508 1.00 81.69 100 LEU A O 1
ATOM 695 N N . ASP A 1 101 ? 1.523 -2.286 16.712 1.00 80.69 101 ASP A N 1
ATOM 696 C CA . ASP A 1 101 ? 0.357 -1.911 17.526 1.00 80.69 101 ASP A CA 1
ATOM 697 C C . ASP A 1 101 ? 0.662 -0.683 18.409 1.00 80.69 101 ASP A C 1
ATOM 699 O O . ASP A 1 101 ? -0.147 0.235 18.526 1.00 80.69 101 ASP A O 1
ATOM 703 N N . ASP A 1 102 ? 1.893 -0.592 18.924 1.00 86.00 102 ASP A N 1
ATOM 704 C CA . ASP A 1 102 ? 2.376 0.535 19.734 1.00 86.00 102 ASP A CA 1
ATOM 705 C C . ASP A 1 102 ? 2.536 1.864 18.952 1.00 86.00 102 ASP A C 1
ATOM 707 O O . ASP A 1 102 ? 2.780 2.908 19.566 1.00 86.00 102 ASP A O 1
ATOM 711 N N . LEU A 1 103 ? 2.414 1.876 17.614 1.00 83.75 103 LEU A N 1
ATOM 712 C CA . LEU A 1 103 ? 2.606 3.092 16.802 1.00 83.75 103 LEU A CA 1
ATOM 713 C C . LEU A 1 103 ? 1.435 4.092 16.857 1.00 83.75 103 LEU A C 1
ATOM 715 O O . LEU A 1 103 ? 1.543 5.150 16.233 1.00 83.75 103 LEU A O 1
ATOM 719 N N . ASP A 1 104 ? 0.350 3.788 17.581 1.00 87.25 104 ASP A N 1
ATOM 720 C CA . ASP A 1 104 ? -0.858 4.632 17.701 1.00 87.25 104 ASP A CA 1
ATOM 721 C C . ASP A 1 104 ? -1.409 5.062 16.323 1.00 87.25 104 ASP A C 1
ATOM 723 O O . ASP A 1 104 ? -1.712 6.227 16.051 1.00 87.25 104 ASP A O 1
ATOM 727 N N . LEU A 1 105 ? -1.451 4.098 15.398 1.00 89.88 105 LEU A N 1
ATOM 728 C CA . LEU A 1 105 ? -1.887 4.283 14.018 1.00 89.88 105 LEU A CA 1
ATOM 729 C C . LEU A 1 105 ? -3.378 3.965 13.877 1.00 89.88 105 LEU A C 1
ATOM 731 O O . LEU A 1 105 ? -3.844 2.902 14.278 1.00 89.88 105 LEU A O 1
ATOM 735 N N . ASP A 1 106 ? -4.122 4.868 13.239 1.00 92.50 106 ASP A N 1
ATOM 736 C CA . ASP A 1 106 ? -5.550 4.682 12.966 1.00 92.50 106 ASP A CA 1
ATOM 737 C C . ASP A 1 106 ? -5.760 3.783 11.735 1.00 92.50 106 ASP A C 1
ATOM 739 O O . ASP A 1 106 ? -6.035 4.256 10.626 1.00 92.50 106 ASP A O 1
ATOM 743 N N . PHE A 1 107 ? -5.552 2.476 11.919 1.00 91.69 107 PHE A N 1
ATOM 744 C CA . PHE A 1 107 ? -5.708 1.466 10.868 1.00 91.69 107 PHE A CA 1
ATOM 745 C C . PHE A 1 107 ? -7.149 1.387 10.350 1.00 91.69 107 PHE A C 1
ATOM 747 O O . PHE A 1 107 ? -7.355 1.235 9.149 1.00 91.69 107 PHE A O 1
ATOM 754 N N . GLU A 1 108 ? -8.147 1.542 11.225 1.00 92.88 108 GLU A N 1
ATOM 755 C CA . GLU A 1 108 ? -9.566 1.434 10.866 1.00 92.88 108 GLU A CA 1
ATOM 756 C C . GLU A 1 108 ? -10.026 2.565 9.936 1.00 92.88 108 GLU A C 1
ATOM 758 O O . GLU A 1 108 ? -10.862 2.334 9.063 1.00 92.88 108 GLU A O 1
ATOM 763 N N . ALA A 1 109 ? -9.474 3.777 10.077 1.00 95.56 109 ALA A N 1
ATOM 764 C CA . ALA A 1 109 ? -9.794 4.917 9.213 1.00 95.56 109 ALA A CA 1
ATOM 765 C C . ALA A 1 109 ? -8.888 5.041 7.970 1.00 95.56 109 ALA A C 1
ATOM 767 O O . ALA A 1 109 ? -9.037 5.987 7.184 1.00 95.56 109 ALA A O 1
ATOM 768 N N . SER A 1 110 ? -7.946 4.114 7.778 1.00 97.31 110 SER A N 1
ATOM 769 C CA . SER A 1 110 ? -6.882 4.240 6.778 1.00 97.31 110 SER A CA 1
ATOM 770 C C . SER A 1 110 ? -6.802 3.045 5.837 1.00 97.31 110 SER A C 1
ATOM 772 O O . SER A 1 110 ? -7.131 1.922 6.195 1.00 97.31 110 SER A O 1
ATOM 774 N N . VAL A 1 111 ? -6.295 3.286 4.631 1.00 98.06 111 VAL A N 1
ATOM 775 C CA . VAL A 1 111 ? -5.676 2.242 3.811 1.00 98.06 111 VAL A CA 1
ATOM 776 C C . VAL A 1 111 ? -4.243 2.088 4.298 1.00 98.06 111 VAL A C 1
ATOM 778 O O . VAL A 1 111 ? -3.491 3.065 4.345 1.00 98.06 111 VAL A O 1
ATOM 781 N N . THR A 1 112 ? -3.850 0.869 4.645 1.00 96.38 112 THR A N 1
ATOM 782 C CA . THR A 1 112 ? -2.528 0.593 5.205 1.00 96.38 112 THR A CA 1
ATOM 783 C C . THR A 1 112 ? -1.705 -0.244 4.243 1.00 96.38 112 THR A C 1
ATOM 785 O O . THR A 1 112 ? -2.064 -1.364 3.896 1.00 96.38 112 THR A O 1
ATOM 788 N N . VAL A 1 113 ? -0.561 0.296 3.834 1.00 96.94 113 VAL A N 1
ATOM 789 C CA . VAL A 1 113 ? 0.433 -0.399 3.025 1.00 96.94 113 VAL A CA 1
ATOM 790 C C . VAL A 1 113 ? 1.597 -0.811 3.913 1.00 96.94 113 VAL A C 1
ATOM 792 O O . VAL A 1 113 ? 2.228 0.045 4.532 1.00 96.94 113 VAL A O 1
ATOM 795 N N . ILE A 1 114 ? 1.908 -2.105 3.947 1.00 94.06 114 ILE A N 1
ATOM 796 C CA . ILE A 1 114 ? 3.006 -2.660 4.743 1.00 94.06 114 ILE A CA 1
ATOM 797 C C . ILE A 1 114 ? 4.047 -3.276 3.805 1.00 94.06 114 ILE A C 1
ATOM 799 O O . ILE A 1 114 ? 3.825 -4.338 3.218 1.00 94.06 114 ILE A O 1
ATOM 803 N N . GLU A 1 115 ? 5.204 -2.630 3.668 1.00 92.62 115 GLU A N 1
ATOM 804 C CA . GLU A 1 115 ? 6.360 -3.235 3.004 1.00 92.62 115 GLU A CA 1
ATOM 805 C C . GLU A 1 115 ? 6.962 -4.327 3.899 1.00 92.62 115 GLU A C 1
ATOM 807 O O . GLU A 1 115 ? 7.129 -4.123 5.100 1.00 92.62 115 GLU A O 1
ATOM 812 N N . TRP A 1 116 ? 7.296 -5.484 3.316 1.00 83.56 116 TRP A N 1
ATOM 813 C CA . TRP A 1 116 ? 7.888 -6.642 4.008 1.00 83.56 116 TRP A CA 1
ATOM 814 C C . TRP A 1 116 ? 7.023 -7.217 5.143 1.00 83.56 116 TRP A C 1
ATOM 816 O O . TRP A 1 116 ? 7.518 -7.894 6.036 1.00 83.56 116 TRP A O 1
ATOM 826 N N . GLY A 1 117 ? 5.711 -6.973 5.095 1.00 77.62 117 GLY A N 1
ATOM 827 C CA . GLY A 1 117 ? 4.767 -7.355 6.145 1.00 77.62 117 GLY A CA 1
ATOM 828 C C . GLY A 1 117 ? 4.255 -8.795 6.097 1.00 77.62 117 GLY A C 1
ATOM 829 O O . GLY A 1 117 ? 3.450 -9.155 6.948 1.00 77.62 117 GLY A O 1
ATOM 830 N N . ALA A 1 118 ? 4.663 -9.619 5.125 1.00 78.12 118 ALA A N 1
ATOM 831 C CA . ALA A 1 118 ? 4.029 -10.919 4.865 1.00 78.12 118 ALA A CA 1
ATOM 832 C C . ALA A 1 118 ? 4.053 -11.877 6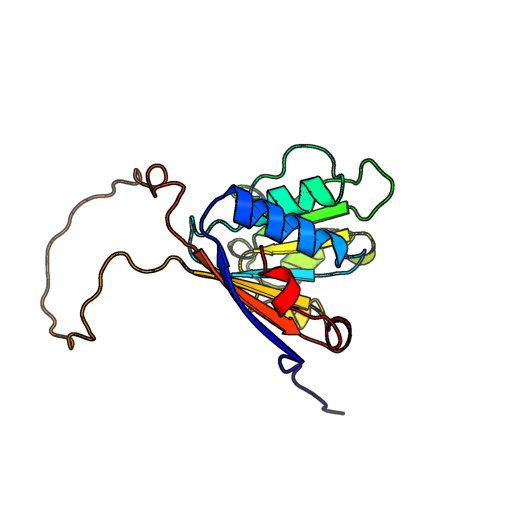.073 1.00 78.12 118 ALA A C 1
ATOM 834 O O . ALA A 1 118 ? 3.114 -12.645 6.268 1.00 78.12 118 ALA A O 1
ATOM 835 N N . GLU A 1 119 ? 5.089 -11.810 6.912 1.00 76.06 119 GLU A N 1
ATOM 836 C CA . GLU A 1 119 ? 5.193 -12.625 8.131 1.00 76.06 119 GLU A CA 1
ATOM 837 C C . GLU A 1 119 ? 4.412 -12.058 9.330 1.00 76.06 119 GLU A C 1
ATOM 839 O O . GLU A 1 119 ? 4.083 -12.800 10.254 1.00 76.06 119 GLU A O 1
ATOM 844 N N . TYR A 1 120 ? 4.077 -10.766 9.302 1.00 76.12 120 TYR A N 1
ATOM 845 C CA . TYR A 1 120 ? 3.408 -10.059 10.399 1.00 76.12 120 TYR A CA 1
ATOM 846 C C . TYR A 1 120 ? 1.907 -9.865 10.151 1.00 76.12 120 TYR A C 1
ATOM 848 O O . TYR A 1 120 ? 1.130 -9.822 11.102 1.00 76.12 120 TYR A O 1
ATOM 856 N N . VAL A 1 121 ? 1.480 -9.779 8.887 1.00 80.94 121 VAL A N 1
ATOM 857 C CA . VAL A 1 121 ? 0.115 -9.376 8.509 1.00 80.94 121 VAL A CA 1
ATOM 858 C C . VAL A 1 121 ? -0.965 -10.321 9.020 1.00 80.94 121 VAL A C 1
ATOM 860 O O . VAL A 1 121 ? -2.022 -9.860 9.429 1.00 80.94 121 VAL A O 1
ATOM 863 N N . ALA A 1 122 ? -0.691 -11.626 9.088 1.00 77.50 122 ALA A N 1
ATOM 864 C CA . ALA A 1 122 ? -1.672 -12.603 9.559 1.00 77.50 122 ALA A CA 1
ATOM 865 C C . ALA A 1 122 ? -2.007 -12.452 11.056 1.00 77.50 122 ALA A C 1
ATOM 867 O O . ALA A 1 122 ? -2.978 -13.035 11.528 1.00 77.50 122 ALA A O 1
ATOM 868 N N . ALA A 1 123 ? -1.198 -11.702 11.814 1.00 76.31 123 ALA A N 1
ATOM 869 C CA . ALA A 1 123 ? -1.507 -11.319 13.189 1.00 76.31 123 ALA A CA 1
ATOM 870 C C . ALA A 1 123 ? -2.258 -9.976 13.284 1.00 76.31 123 ALA A C 1
ATOM 872 O O . ALA A 1 123 ? -2.725 -9.630 14.365 1.00 76.31 123 ALA A O 1
ATOM 873 N N . LEU A 1 124 ? -2.342 -9.224 12.181 1.00 74.81 124 LEU A N 1
ATOM 874 C CA . LEU A 1 124 ? -2.843 -7.848 12.122 1.00 74.81 124 LEU A CA 1
ATOM 875 C C . LEU A 1 124 ? -4.196 -7.739 11.416 1.00 74.81 124 LEU A C 1
ATOM 877 O O . LEU A 1 124 ? -5.000 -6.888 11.780 1.00 74.81 124 LEU A O 1
ATOM 881 N N . ALA A 1 125 ? -4.444 -8.573 10.406 1.00 85.88 125 ALA A N 1
ATOM 882 C CA . ALA A 1 125 ? -5.669 -8.540 9.621 1.00 85.88 125 ALA A CA 1
ATOM 883 C C . ALA A 1 125 ? -6.097 -9.945 9.182 1.00 85.88 125 ALA A C 1
ATOM 885 O O . ALA A 1 125 ? -5.268 -10.775 8.805 1.00 85.88 125 ALA A O 1
ATOM 886 N N . ASP A 1 126 ? -7.411 -10.176 9.185 1.00 89.81 126 ASP A N 1
ATOM 887 C CA . ASP A 1 126 ? -8.026 -11.393 8.642 1.00 89.81 126 ASP A CA 1
ATOM 888 C C . ASP A 1 126 ? -8.123 -11.353 7.104 1.00 89.81 126 ASP A C 1
ATOM 890 O O . ASP A 1 126 ? -8.079 -12.395 6.444 1.00 89.81 126 ASP A O 1
ATOM 894 N N . ASP A 1 127 ? -8.216 -10.146 6.534 1.00 94.19 127 ASP A N 1
ATOM 895 C CA . ASP A 1 127 ? -8.353 -9.889 5.103 1.00 94.19 127 ASP A CA 1
ATOM 896 C C . ASP A 1 127 ? -7.259 -8.928 4.609 1.00 94.19 127 ASP A C 1
ATOM 898 O O . ASP A 1 127 ? -7.102 -7.828 5.139 1.00 94.19 127 ASP A O 1
ATOM 902 N N . TRP A 1 128 ? -6.525 -9.291 3.554 1.00 95.81 128 TRP A N 1
ATOM 903 C CA . TRP A 1 128 ? -5.541 -8.401 2.924 1.00 95.81 128 TRP A CA 1
ATOM 904 C C . TRP A 1 128 ? -5.277 -8.763 1.460 1.00 95.81 128 TRP A C 1
ATOM 906 O O . TRP A 1 128 ? -5.541 -9.880 1.005 1.00 95.81 128 TRP A O 1
ATOM 916 N N . LEU A 1 129 ? -4.710 -7.811 0.720 1.00 96.62 129 LEU A N 1
ATOM 917 C CA . LEU A 1 129 ? -4.084 -8.075 -0.575 1.00 96.62 129 LEU A CA 1
ATOM 918 C C . LEU A 1 129 ? -2.573 -8.198 -0.390 1.00 96.62 129 LEU A C 1
ATOM 920 O O . LEU A 1 129 ? -1.952 -7.356 0.252 1.00 96.62 129 LEU A O 1
ATOM 924 N N . GLU A 1 130 ? -1.956 -9.221 -0.972 1.00 96.00 130 GLU A N 1
ATOM 925 C CA . GLU A 1 130 ? -0.498 -9.334 -1.067 1.00 96.00 130 GLU A CA 1
ATOM 926 C C . GLU A 1 130 ? -0.064 -9.069 -2.508 1.00 96.00 130 GLU A C 1
ATOM 928 O O . GLU A 1 130 ? -0.531 -9.736 -3.429 1.00 96.00 130 GLU A O 1
ATOM 933 N N . VAL A 1 131 ? 0.862 -8.133 -2.709 1.00 97.06 131 VAL A N 1
ATOM 934 C CA . VAL A 1 131 ? 1.515 -7.878 -3.995 1.00 97.06 131 VAL A CA 1
ATOM 935 C C . VAL A 1 131 ? 2.995 -8.218 -3.885 1.00 97.06 131 VAL A C 1
ATOM 937 O O . VAL A 1 131 ? 3.743 -7.626 -3.107 1.00 97.06 131 VAL A O 1
ATOM 940 N N . VAL A 1 132 ? 3.432 -9.156 -4.719 1.00 95.81 132 VAL A N 1
ATOM 941 C CA . VAL A 1 132 ? 4.832 -9.540 -4.879 1.00 95.81 132 VAL A CA 1
ATOM 942 C C . VAL A 1 132 ? 5.363 -8.938 -6.173 1.00 95.81 132 VAL A C 1
ATOM 944 O O . VAL A 1 132 ? 4.796 -9.173 -7.241 1.00 95.81 132 VAL A O 1
ATOM 947 N N . ILE A 1 133 ? 6.451 -8.177 -6.077 1.00 95.12 133 ILE A N 1
ATOM 948 C CA . ILE A 1 133 ? 7.110 -7.521 -7.207 1.00 95.12 133 ILE A CA 1
ATOM 949 C C . ILE A 1 133 ? 8.519 -8.085 -7.349 1.00 95.12 133 ILE A C 1
ATOM 951 O O . ILE A 1 133 ? 9.384 -7.840 -6.509 1.00 95.12 133 ILE A O 1
ATOM 955 N N . ASP A 1 134 ? 8.764 -8.800 -8.438 1.00 92.50 134 ASP A N 1
ATOM 956 C CA . ASP A 1 134 ? 10.057 -9.387 -8.759 1.00 92.50 134 ASP A CA 1
ATOM 957 C C . ASP A 1 134 ? 10.728 -8.635 -9.915 1.00 92.50 134 ASP A C 1
ATOM 959 O O . ASP A 1 134 ? 10.091 -8.216 -10.888 1.00 92.50 134 ASP A O 1
ATOM 963 N N . ARG A 1 135 ? 12.056 -8.500 -9.827 1.00 84.38 135 ARG A N 1
ATOM 964 C CA . ARG A 1 135 ? 12.881 -8.136 -10.983 1.00 84.38 135 ARG A CA 1
ATOM 965 C C . ARG A 1 135 ? 1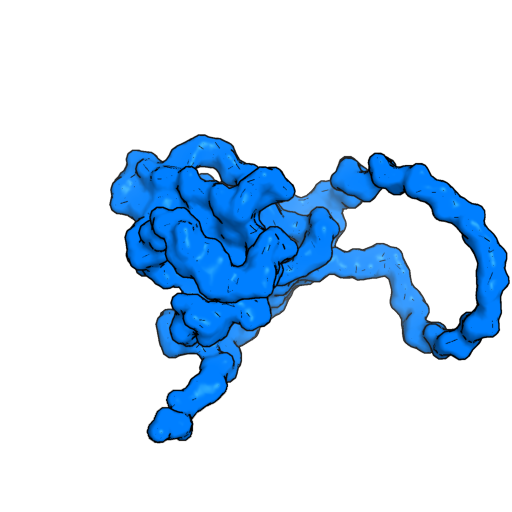3.162 -9.414 -11.779 1.00 84.38 135 ARG A C 1
ATOM 967 O O . ARG A 1 135 ? 13.695 -10.362 -11.190 1.00 84.38 135 ARG A O 1
ATOM 974 N N . PRO A 1 136 ? 12.839 -9.483 -13.080 1.00 66.44 136 PRO A N 1
ATOM 975 C CA . PRO A 1 136 ? 13.362 -10.530 -13.938 1.00 66.44 136 PRO A CA 1
ATOM 976 C C . PRO A 1 136 ? 14.883 -10.492 -13.825 1.00 66.44 136 PRO A C 1
ATOM 978 O O . PRO A 1 136 ? 15.489 -9.428 -13.911 1.00 66.44 136 PRO A O 1
ATOM 981 N N . ARG A 1 137 ? 15.527 -11.636 -13.587 1.00 56.06 137 ARG A N 1
ATOM 982 C CA . ARG A 1 137 ? 16.990 -11.669 -13.648 1.00 56.06 137 ARG A CA 1
ATOM 983 C C . ARG A 1 137 ? 17.398 -11.379 -15.089 1.00 56.06 137 ARG A C 1
ATOM 985 O O . ARG A 1 137 ? 17.053 -12.155 -15.980 1.00 56.06 137 ARG A O 1
ATOM 992 N N . ALA A 1 138 ? 18.147 -10.304 -15.309 1.00 46.88 138 ALA A N 1
ATOM 993 C CA . ALA A 1 138 ? 18.851 -10.088 -16.562 1.00 46.88 138 ALA A CA 1
ATOM 994 C C . ALA A 1 138 ? 19.857 -11.238 -16.773 1.00 46.88 138 ALA A C 1
ATOM 996 O O . ALA A 1 138 ? 20.929 -11.246 -16.182 1.00 46.88 138 ALA A O 1
ATOM 997 N N . GLY A 1 139 ? 19.480 -12.236 -17.580 1.00 50.91 139 GLY A N 1
ATOM 998 C CA . GLY A 1 139 ? 20.345 -13.340 -18.009 1.00 50.91 139 GLY A CA 1
ATOM 999 C C . GLY A 1 139 ? 20.620 -14.411 -16.943 1.00 50.91 139 GLY A C 1
ATOM 1000 O O . GLY A 1 139 ? 21.282 -14.177 -15.938 1.00 50.91 139 GLY A O 1
ATOM 1001 N N . GLY A 1 140 ? 20.165 -15.638 -17.193 1.00 37.78 140 GLY A N 1
ATOM 1002 C CA . GLY A 1 140 ? 20.533 -16.796 -16.381 1.00 37.78 140 GLY A CA 1
ATOM 1003 C C . GLY A 1 140 ? 20.205 -18.104 -17.085 1.00 37.78 140 GLY A C 1
ATOM 1004 O O . GLY A 1 140 ? 19.114 -18.646 -16.924 1.00 37.78 140 GLY A O 1
ATOM 1005 N N . GLU A 1 141 ? 21.155 -18.604 -17.871 1.00 40.91 141 GLU A N 1
ATOM 1006 C CA . GLU A 1 141 ? 21.216 -20.006 -18.283 1.00 40.91 141 GLU A CA 1
ATOM 1007 C C . GLU A 1 141 ? 21.224 -20.905 -17.036 1.00 40.91 141 GLU A C 1
ATOM 1009 O O . GLU A 1 141 ? 22.199 -20.878 -16.301 1.00 40.91 141 GLU A O 1
ATOM 1014 N N . GLY A 1 142 ? 20.158 -21.690 -16.827 1.00 34.78 142 GLY A N 1
ATOM 1015 C CA . GLY A 1 142 ? 20.110 -22.968 -16.090 1.00 34.78 142 GLY A CA 1
ATOM 1016 C C . GLY A 1 142 ? 20.688 -23.083 -14.655 1.00 34.78 142 GLY A C 1
ATOM 1017 O O . GLY A 1 142 ? 21.508 -22.298 -14.194 1.00 34.78 142 GLY A O 1
ATOM 1018 N N . PRO A 1 143 ? 20.296 -24.119 -13.890 1.00 37.56 143 PRO A N 1
ATOM 1019 C CA . PRO A 1 143 ? 20.905 -24.386 -12.590 1.00 37.56 143 PRO A CA 1
ATOM 1020 C C . PRO A 1 143 ? 22.292 -25.023 -12.780 1.00 37.56 143 PRO A C 1
ATOM 1022 O O . PRO A 1 143 ? 22.394 -26.203 -13.117 1.00 37.56 143 PRO A O 1
ATOM 1025 N N . VAL A 1 144 ? 23.371 -24.270 -12.540 1.00 34.25 144 VAL A N 1
ATOM 1026 C CA . VAL A 1 144 ? 24.715 -24.849 -12.370 1.00 34.25 144 VAL A CA 1
ATOM 1027 C C . VAL A 1 144 ? 24.926 -25.274 -10.918 1.00 34.25 144 VAL A C 1
ATOM 1029 O O . VAL A 1 144 ? 24.765 -24.498 -9.977 1.00 34.25 144 VAL A O 1
ATOM 1032 N N . ALA A 1 145 ? 25.237 -26.558 -10.751 1.00 31.56 145 ALA A N 1
ATOM 1033 C CA . ALA A 1 145 ? 25.482 -27.210 -9.475 1.00 31.56 145 ALA A CA 1
ATOM 1034 C C . ALA A 1 145 ? 26.683 -26.612 -8.723 1.00 31.56 145 ALA A C 1
ATOM 1036 O O . ALA A 1 145 ? 27.660 -26.157 -9.317 1.00 31.56 145 ALA A O 1
ATOM 1037 N N . ALA A 1 146 ? 26.600 -26.672 -7.395 1.00 34.62 146 ALA A N 1
ATOM 1038 C CA . ALA A 1 146 ? 27.610 -26.197 -6.463 1.00 34.62 146 ALA A CA 1
ATOM 1039 C C . ALA A 1 146 ? 28.998 -26.824 -6.689 1.00 34.62 146 ALA A C 1
ATOM 1041 O O . ALA A 1 146 ? 29.142 -28.042 -6.790 1.00 34.62 146 ALA A O 1
ATOM 1042 N N . SER A 1 147 ? 30.031 -25.984 -6.623 1.00 31.41 147 SER A N 1
ATOM 1043 C CA . SER A 1 147 ? 31.368 -26.383 -6.190 1.00 31.41 147 SER A CA 1
ATOM 1044 C C . SER A 1 147 ? 32.003 -25.233 -5.415 1.00 31.41 147 SER A C 1
ATOM 1046 O O . SER A 1 147 ? 32.041 -24.093 -5.875 1.00 31.41 147 SER A O 1
ATOM 1048 N N . ALA A 1 148 ? 32.451 -25.548 -4.203 1.00 31.06 148 ALA A N 1
ATOM 1049 C CA . ALA A 1 148 ? 33.102 -24.642 -3.276 1.00 31.06 148 ALA A CA 1
ATOM 1050 C C . ALA A 1 148 ? 34.614 -24.571 -3.536 1.00 31.06 148 ALA A C 1
ATOM 1052 O O . ALA A 1 148 ? 35.252 -25.613 -3.650 1.00 31.06 148 ALA A O 1
ATOM 1053 N N . ALA A 1 149 ? 35.183 -23.361 -3.509 1.00 28.91 149 ALA A N 1
ATOM 1054 C CA . ALA A 1 149 ? 36.449 -23.055 -2.829 1.00 28.91 149 ALA A CA 1
ATOM 1055 C C . ALA A 1 149 ? 36.748 -21.540 -2.837 1.00 28.91 149 ALA A C 1
ATOM 1057 O O . ALA A 1 149 ? 36.973 -20.934 -3.876 1.00 28.91 149 ALA A O 1
ATOM 1058 N N . ALA A 1 150 ? 36.735 -20.985 -1.624 1.00 31.25 150 ALA A N 1
ATOM 1059 C CA . ALA A 1 150 ? 37.521 -19.888 -1.055 1.00 31.25 150 ALA A CA 1
ATOM 1060 C C . ALA A 1 150 ? 38.244 -18.853 -1.953 1.00 31.25 150 ALA A C 1
ATOM 1062 O O . ALA A 1 150 ? 39.234 -19.156 -2.610 1.00 31.25 150 ALA A O 1
ATOM 1063 N N . GLY A 1 151 ? 37.907 -17.583 -1.687 1.00 26.36 151 GLY A N 1
ATOM 1064 C CA . GLY A 1 151 ? 38.892 -16.586 -1.249 1.00 26.36 151 GLY A CA 1
ATOM 1065 C C . GLY A 1 151 ? 39.205 -15.444 -2.217 1.00 26.36 151 GLY A C 1
ATOM 1066 O O . GLY A 1 151 ? 40.010 -15.606 -3.121 1.00 26.36 151 GLY A O 1
ATOM 1067 N N . SER A 1 152 ? 38.673 -14.251 -1.942 1.00 29.83 152 SER A N 1
ATOM 1068 C CA . SER A 1 152 ? 39.462 -13.047 -1.616 1.00 29.83 152 SER A CA 1
ATOM 1069 C C . SER A 1 152 ? 38.556 -11.816 -1.590 1.00 29.83 152 SER A C 1
ATOM 1071 O O . SER A 1 152 ? 37.662 -11.664 -2.414 1.00 29.83 152 SER A O 1
ATOM 1073 N N . ALA A 1 153 ? 38.816 -10.949 -0.616 1.00 39.47 153 ALA A N 1
ATOM 1074 C CA . ALA A 1 153 ? 38.128 -9.696 -0.367 1.00 39.47 153 ALA A CA 1
ATOM 1075 C C . ALA A 1 153 ? 38.119 -8.757 -1.581 1.00 39.47 153 ALA A C 1
ATOM 1077 O O . ALA A 1 153 ? 39.147 -8.571 -2.234 1.00 39.47 153 ALA A O 1
ATOM 1078 N N . VAL A 1 154 ? 36.984 -8.088 -1.783 1.00 30.03 154 VAL A N 1
ATOM 1079 C CA . VAL A 1 154 ? 36.920 -6.741 -2.351 1.00 30.03 154 VAL A CA 1
ATOM 1080 C C . VAL A 1 154 ? 35.798 -5.968 -1.669 1.00 30.03 154 VAL A C 1
ATOM 1082 O O . VAL A 1 154 ? 34.797 -6.519 -1.221 1.00 30.03 154 VAL A O 1
ATOM 1085 N N . SER A 1 155 ? 36.117 -4.699 -1.505 1.00 29.41 155 SER A N 1
ATOM 1086 C CA . SER A 1 155 ? 35.587 -3.682 -0.619 1.00 29.41 155 SER A CA 1
ATOM 1087 C C . SER A 1 155 ? 34.157 -3.260 -0.933 1.00 29.41 155 SER A C 1
ATOM 1089 O O . SER A 1 155 ? 33.667 -3.449 -2.041 1.00 29.41 155 SER A O 1
ATOM 1091 N N . ALA A 1 156 ? 33.547 -2.621 0.065 1.00 41.50 156 ALA A N 1
ATOM 1092 C CA . ALA A 1 156 ? 32.323 -1.848 -0.051 1.00 41.50 156 ALA A CA 1
ATOM 1093 C C . ALA A 1 156 ? 32.376 -0.872 -1.235 1.00 41.50 156 ALA A C 1
ATOM 1095 O O . ALA A 1 156 ? 33.276 -0.037 -1.299 1.00 41.50 156 ALA A O 1
ATOM 1096 N N . ASP A 1 157 ? 31.375 -0.965 -2.103 1.00 29.30 157 ASP A N 1
ATOM 1097 C CA . ASP A 1 157 ? 30.944 0.129 -2.963 1.00 29.30 157 ASP A CA 1
ATOM 1098 C C . ASP A 1 157 ? 29.408 0.120 -2.966 1.00 29.30 157 ASP A C 1
ATOM 1100 O O . ASP A 1 157 ? 28.742 -0.614 -3.696 1.00 29.30 157 ASP A O 1
ATOM 1104 N N . GLU A 1 158 ? 28.844 0.863 -2.013 1.00 43.31 158 GLU A N 1
ATOM 1105 C CA . GLU A 1 158 ? 27.451 1.296 -2.041 1.00 43.31 158 GLU A CA 1
ATOM 1106 C C . GLU A 1 158 ? 27.328 2.420 -3.077 1.00 43.31 158 GLU A C 1
ATOM 1108 O O . GLU A 1 158 ? 27.364 3.595 -2.719 1.00 43.31 158 GLU A O 1
ATOM 1113 N N . ALA A 1 159 ? 27.215 2.080 -4.362 1.00 34.50 159 ALA A N 1
ATOM 1114 C CA . ALA A 1 159 ? 26.869 3.047 -5.404 1.00 34.50 159 ALA A CA 1
ATOM 1115 C C . ALA A 1 159 ? 26.386 2.366 -6.695 1.00 34.50 159 ALA A C 1
ATOM 1117 O O . ALA A 1 159 ? 27.008 2.527 -7.734 1.00 34.50 159 ALA A O 1
ATOM 1118 N N . ASP A 1 160 ? 25.267 1.631 -6.664 1.00 33.16 160 ASP A N 1
ATOM 1119 C CA . ASP A 1 160 ? 24.549 1.333 -7.918 1.00 33.16 160 ASP A CA 1
ATOM 1120 C C . ASP A 1 160 ? 23.054 1.021 -7.719 1.00 33.16 160 ASP A C 1
ATOM 1122 O O . ASP A 1 160 ? 22.550 -0.055 -8.031 1.00 33.16 160 ASP A O 1
ATOM 1126 N N . ALA A 1 161 ? 22.314 1.968 -7.137 1.00 41.00 161 ALA A N 1
ATOM 1127 C CA . ALA A 1 161 ? 20.846 1.910 -7.086 1.00 41.00 161 ALA A CA 1
ATOM 1128 C C . ALA A 1 161 ? 20.177 2.900 -8.059 1.00 41.00 161 ALA A C 1
ATOM 1130 O O . ALA A 1 161 ? 18.970 3.119 -7.963 1.00 41.00 161 ALA A O 1
ATOM 1131 N N . ALA A 1 162 ? 20.946 3.514 -8.966 1.00 37.69 162 ALA A N 1
ATOM 1132 C CA . ALA A 1 162 ? 20.481 4.614 -9.810 1.00 37.69 162 ALA A CA 1
ATOM 1133 C C . ALA A 1 162 ? 20.343 4.279 -11.306 1.00 37.69 162 ALA A C 1
ATOM 1135 O O . ALA A 1 162 ? 19.858 5.140 -12.030 1.00 37.69 162 ALA A O 1
ATOM 1136 N N . ASP A 1 163 ? 20.716 3.078 -11.770 1.00 41.59 163 ASP A N 1
ATOM 1137 C CA . ASP A 1 163 ? 20.790 2.797 -13.218 1.00 41.59 163 ASP A CA 1
ATOM 1138 C C . ASP A 1 163 ? 20.169 1.453 -13.644 1.00 41.59 163 ASP A C 1
ATOM 1140 O O . ASP A 1 163 ? 20.591 0.818 -14.609 1.00 41.59 163 ASP A O 1
ATOM 1144 N N . ALA A 1 164 ? 19.124 0.994 -12.944 1.00 47.59 164 ALA A N 1
ATOM 1145 C CA . ALA A 1 164 ? 18.234 0.017 -13.572 1.00 47.59 164 ALA A CA 1
ATOM 1146 C C . ALA A 1 164 ? 17.448 0.760 -14.668 1.00 47.59 164 ALA A C 1
ATOM 1148 O O . ALA A 1 164 ? 16.800 1.756 -14.331 1.00 47.59 164 ALA A O 1
ATOM 1149 N N . PRO A 1 165 ? 17.481 0.322 -15.943 1.00 51.47 165 PRO A N 1
ATOM 1150 C CA . PRO A 1 165 ? 16.768 1.020 -17.004 1.00 51.47 165 PRO A CA 1
ATOM 1151 C C . PRO A 1 165 ? 15.289 1.140 -16.625 1.00 51.47 165 PRO A C 1
ATOM 1153 O O . PRO A 1 165 ? 14.684 0.164 -16.173 1.00 51.47 165 PRO A O 1
ATOM 1156 N N . GLU A 1 166 ? 14.719 2.338 -16.795 1.00 54.97 166 GLU A N 1
ATOM 1157 C CA . GLU A 1 166 ? 13.338 2.674 -16.397 1.00 54.97 166 GLU A CA 1
ATOM 1158 C C . GLU A 1 166 ? 12.279 1.738 -17.022 1.00 54.97 166 GLU A C 1
ATOM 1160 O O . GLU A 1 166 ? 11.160 1.635 -16.513 1.00 54.97 166 GLU A O 1
ATOM 1165 N N . ASP A 1 167 ? 12.672 1.007 -18.071 1.00 63.38 167 ASP A N 1
ATOM 1166 C CA . ASP A 1 167 ? 11.856 0.087 -18.865 1.00 63.38 167 ASP A CA 1
ATOM 1167 C C . ASP A 1 167 ? 12.131 -1.408 -18.603 1.00 63.38 167 ASP A C 1
ATOM 1169 O O . ASP A 1 167 ? 11.669 -2.270 -19.359 1.00 63.38 167 ASP A O 1
ATOM 1173 N N . GLU A 1 168 ? 12.912 -1.772 -17.579 1.00 74.44 168 GLU A N 1
ATOM 1174 C CA . GLU A 1 168 ? 13.059 -3.190 -17.241 1.00 74.44 168 GLU A CA 1
ATOM 1175 C C . GLU A 1 168 ? 11.736 -3.721 -16.656 1.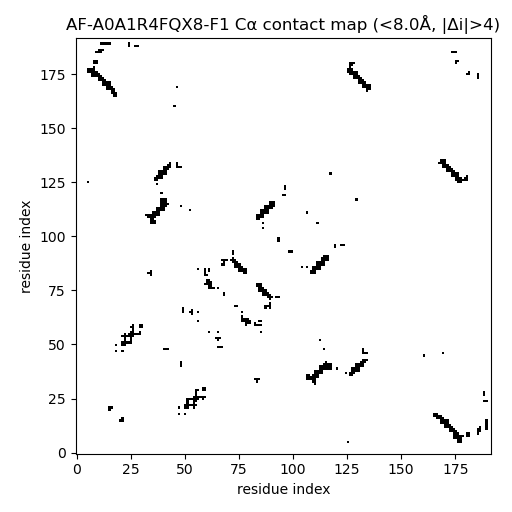00 74.44 168 GLU A C 1
ATOM 1177 O O . GLU A 1 168 ? 11.282 -3.238 -15.610 1.00 74.44 168 GLU A O 1
ATOM 1182 N N . PRO A 1 169 ? 11.114 -4.742 -17.276 1.00 86.06 169 PRO A N 1
ATOM 1183 C CA . PRO A 1 169 ? 9.814 -5.219 -16.838 1.00 86.06 169 PRO A CA 1
ATOM 1184 C C . PRO A 1 169 ? 9.863 -5.717 -15.397 1.00 86.06 169 PRO A C 1
ATOM 1186 O O . PRO A 1 169 ? 10.868 -6.250 -14.943 1.00 86.06 169 PRO A O 1
ATOM 1189 N N . ARG A 1 170 ? 8.773 -5.537 -14.656 1.00 91.31 170 ARG A N 1
ATOM 1190 C CA . ARG A 1 170 ? 8.578 -6.087 -13.313 1.00 91.31 170 ARG A CA 1
ATOM 1191 C C . ARG A 1 170 ? 7.545 -7.194 -13.399 1.00 91.31 170 ARG A C 1
ATOM 1193 O O . ARG A 1 170 ? 6.437 -6.958 -13.878 1.00 91.31 170 ARG A O 1
ATOM 1200 N N . ALA A 1 171 ? 7.902 -8.388 -12.937 1.00 94.62 171 ALA A N 1
ATOM 1201 C CA . ALA A 1 171 ? 6.925 -9.451 -12.757 1.00 94.62 171 ALA A CA 1
ATOM 1202 C C . ALA A 1 171 ? 6.137 -9.143 -11.482 1.00 94.62 171 ALA A C 1
ATOM 1204 O O . ALA A 1 171 ? 6.723 -8.975 -10.413 1.00 94.62 171 ALA A O 1
ATOM 1205 N N . VAL A 1 172 ? 4.820 -9.035 -11.603 1.00 96.25 172 VAL A N 1
ATOM 1206 C CA . VAL A 1 172 ? 3.926 -8.718 -10.491 1.00 96.25 172 VAL A CA 1
ATOM 1207 C C . VAL A 1 172 ? 2.975 -9.878 -10.285 1.00 96.25 172 VAL A C 1
ATOM 1209 O O . VAL A 1 172 ? 2.391 -10.395 -11.235 1.00 96.25 172 VAL A O 1
ATOM 1212 N N . ARG A 1 173 ? 2.807 -10.278 -9.031 1.00 96.62 173 ARG A N 1
ATOM 1213 C CA . ARG A 1 173 ? 1.802 -11.242 -8.593 1.00 96.62 173 ARG A CA 1
ATOM 1214 C C . ARG A 1 173 ? 0.975 -10.600 -7.497 1.00 96.62 173 ARG A C 1
ATOM 1216 O O . ARG A 1 173 ? 1.545 -10.021 -6.581 1.00 96.62 173 ARG A O 1
ATOM 1223 N N . ILE A 1 174 ? -0.338 -10.735 -7.573 1.00 97.06 174 ILE A N 1
ATOM 1224 C CA . ILE A 1 174 ? -1.271 -10.275 -6.551 1.00 97.06 174 ILE A CA 1
ATOM 1225 C C . ILE A 1 174 ? -2.077 -11.456 -6.020 1.00 97.06 174 ILE A C 1
ATOM 1227 O O . ILE A 1 174 ? -2.503 -12.310 -6.796 1.00 97.06 174 ILE A O 1
ATOM 1231 N N . ARG A 1 175 ? -2.279 -11.510 -4.705 1.00 95.56 175 ARG A N 1
ATOM 1232 C CA . ARG A 1 175 ? -3.058 -12.539 -4.013 1.00 95.56 175 ARG A CA 1
ATOM 1233 C C . ARG A 1 175 ? -4.090 -11.906 -3.098 1.00 95.56 175 ARG A C 1
ATOM 1235 O O . ARG A 1 175 ? -3.787 -10.958 -2.380 1.00 95.56 175 ARG A O 1
ATOM 1242 N N . ALA A 1 176 ? -5.283 -12.478 -3.115 1.00 95.31 176 ALA A N 1
ATOM 1243 C CA . ALA A 1 176 ? -6.383 -12.157 -2.223 1.00 95.31 176 ALA A CA 1
ATOM 1244 C C . ALA A 1 176 ? -6.373 -13.104 -1.025 1.00 95.31 176 ALA A C 1
ATOM 1246 O O . ALA A 1 176 ? -6.434 -14.320 -1.207 1.00 95.31 176 ALA A O 1
ATOM 1247 N N . MET A 1 177 ? -6.333 -12.553 0.183 1.00 93.56 177 MET A N 1
ATOM 1248 C CA . MET A 1 177 ? -6.355 -13.303 1.437 1.00 93.56 177 MET A CA 1
ATOM 1249 C C . MET A 1 177 ? -7.590 -12.883 2.234 1.00 93.56 177 MET A C 1
ATOM 1251 O O . MET A 1 177 ? -7.809 -11.690 2.415 1.00 93.56 177 MET A O 1
ATOM 1255 N N . GLY A 1 178 ? -8.396 -13.846 2.687 1.00 91.69 178 GLY A N 1
ATOM 1256 C CA . GLY A 1 178 ? -9.654 -13.571 3.396 1.00 91.69 178 GLY A CA 1
ATOM 1257 C C . GLY A 1 178 ? -10.877 -13.377 2.481 1.00 91.69 178 GLY A C 1
ATOM 1258 O O . GLY A 1 178 ? -10.762 -13.304 1.256 1.00 91.69 178 GLY A O 1
ATOM 1259 N N . GLU A 1 179 ? -12.076 -13.374 3.070 1.00 92.75 179 GLU A N 1
ATOM 1260 C CA . GLU A 1 179 ? -13.356 -13.361 2.341 1.00 92.75 179 GLU A CA 1
ATOM 1261 C C . GLU A 1 179 ? -13.651 -12.013 1.670 1.00 92.75 179 GLU A C 1
ATOM 1263 O O . GLU A 1 179 ? -14.353 -11.997 0.657 1.00 92.75 179 GLU A O 1
ATOM 1268 N N . ARG A 1 180 ? -13.097 -10.894 2.167 1.00 93.88 180 ARG A N 1
ATOM 1269 C CA . ARG A 1 180 ? -13.323 -9.558 1.579 1.00 93.88 180 ARG A CA 1
ATOM 1270 C C . ARG A 1 180 ? -13.013 -9.515 0.081 1.00 93.88 180 ARG A C 1
ATOM 1272 O O . ARG A 1 180 ? -13.698 -8.839 -0.682 1.00 93.88 180 ARG A O 1
ATOM 1279 N N . TRP A 1 181 ? -11.972 -10.230 -0.331 1.00 95.25 181 TRP A N 1
ATOM 1280 C CA . TRP A 1 181 ? -11.390 -10.145 -1.671 1.00 95.25 181 TRP A CA 1
ATOM 1281 C C . TRP A 1 181 ? -11.844 -11.267 -2.609 1.00 95.25 181 TRP A C 1
ATOM 1283 O O . TRP A 1 181 ? -11.375 -11.349 -3.742 1.00 95.25 181 TRP A O 1
ATOM 1293 N N . ARG A 1 182 ? -12.745 -12.141 -2.152 1.00 92.25 182 ARG A N 1
ATOM 1294 C CA . ARG A 1 182 ? -13.105 -13.387 -2.839 1.00 92.25 182 ARG A CA 1
ATOM 1295 C C . ARG A 1 182 ? -13.675 -13.192 -4.246 1.00 92.25 182 ARG A C 1
ATOM 1297 O O . ARG A 1 182 ? -13.373 -13.984 -5.132 1.00 92.25 182 ARG A O 1
ATOM 1304 N N . ASP A 1 183 ? -14.490 -12.161 -4.439 1.00 92.06 183 ASP A N 1
ATOM 1305 C CA . ASP A 1 183 ? -15.179 -11.898 -5.710 1.00 92.06 183 ASP A CA 1
ATOM 1306 C C . ASP A 1 183 ? -14.495 -10.795 -6.541 1.00 92.06 183 ASP A C 1
ATOM 1308 O O . ASP A 1 183 ? -15.050 -10.315 -7.532 1.00 92.06 183 ASP A O 1
ATOM 1312 N N . VAL A 1 184 ? -13.291 -10.369 -6.143 1.00 94.38 184 VAL A N 1
ATOM 1313 C CA . VAL A 1 184 ? -12.526 -9.343 -6.857 1.00 94.38 184 VAL A CA 1
ATOM 1314 C C . VAL A 1 184 ? -11.773 -9.967 -8.028 1.00 94.38 184 VAL A C 1
ATOM 1316 O O . VAL A 1 184 ? -10.981 -10.894 -7.860 1.00 94.38 184 VAL A O 1
ATOM 1319 N N . ASP A 1 185 ? -11.970 -9.411 -9.224 1.00 94.06 185 ASP A N 1
ATOM 1320 C CA . ASP A 1 185 ? -11.200 -9.789 -10.409 1.00 94.06 185 ASP A CA 1
ATOM 1321 C C . ASP A 1 185 ? -9.794 -9.175 -10.356 1.00 94.06 185 ASP A C 1
ATOM 1323 O O . ASP A 1 185 ? -9.541 -8.057 -10.811 1.00 94.06 185 ASP A O 1
ATOM 1327 N N . LEU A 1 186 ? -8.861 -9.924 -9.767 1.00 94.06 186 LEU A N 1
ATOM 1328 C CA . LEU A 1 186 ? -7.459 -9.522 -9.678 1.00 94.06 186 LEU A CA 1
ATOM 1329 C C . LEU A 1 186 ? -6.760 -9.475 -11.046 1.00 94.06 186 LEU A C 1
ATOM 1331 O O . LEU A 1 186 ? -5.754 -8.780 -11.186 1.00 94.06 186 LEU A O 1
ATOM 1335 N N . GLY A 1 187 ? -7.265 -10.203 -12.048 1.00 92.62 187 GLY A N 1
ATOM 1336 C CA . GLY A 1 187 ? -6.703 -10.212 -13.398 1.00 92.62 187 GLY A CA 1
ATOM 1337 C C . GLY A 1 187 ? -6.882 -8.860 -14.078 1.00 92.62 187 GLY A C 1
ATOM 1338 O O . GLY A 1 187 ? -5.907 -8.297 -14.576 1.00 92.62 187 GLY A O 1
ATOM 1339 N N . ALA A 1 188 ? -8.085 -8.290 -13.976 1.00 92.88 188 ALA A N 1
ATOM 1340 C CA . ALA A 1 188 ? -8.420 -6.971 -14.518 1.00 92.88 188 ALA A CA 1
ATOM 1341 C C . ALA A 1 188 ? -7.512 -5.843 -13.986 1.00 92.88 188 ALA A C 1
ATOM 1343 O O . ALA A 1 188 ? -7.284 -4.836 -14.658 1.00 92.88 188 ALA A O 1
ATOM 1344 N N . LEU A 1 189 ? -6.935 -6.006 -12.790 1.00 91.69 189 LEU A N 1
ATOM 1345 C CA . LEU A 1 189 ? -5.992 -5.037 -12.229 1.00 91.69 189 LEU A CA 1
ATOM 1346 C C . LEU A 1 189 ? -4.644 -5.017 -12.950 1.00 91.69 189 LEU A C 1
ATOM 1348 O O . LEU A 1 189 ? -3.931 -4.020 -12.857 1.00 91.69 189 LEU A O 1
ATOM 1352 N N . LEU A 1 190 ? -4.268 -6.083 -13.649 1.00 89.81 190 LEU A N 1
ATOM 1353 C CA . LEU A 1 190 ? -2.987 -6.192 -14.350 1.00 89.81 190 LEU A CA 1
ATOM 1354 C C . LEU A 1 190 ? -3.107 -5.892 -15.851 1.00 89.81 190 LEU A C 1
ATOM 1356 O O . LEU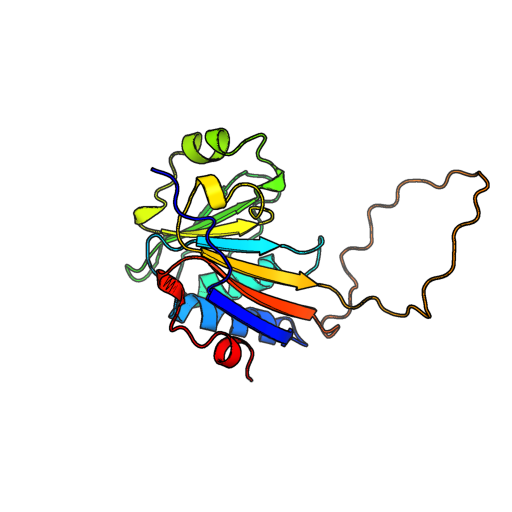 A 1 190 ? -2.092 -5.835 -16.543 1.00 89.81 190 LEU A O 1
ATOM 1360 N N . GLU A 1 191 ? -4.322 -5.652 -16.343 1.00 82.25 191 GLU A N 1
ATOM 1361 C CA . GLU A 1 191 ? -4.594 -5.315 -17.738 1.00 82.25 191 GLU A CA 1
ATOM 1362 C C . GLU A 1 191 ? -4.245 -3.843 -18.059 1.00 82.25 191 GLU A C 1
ATOM 1364 O O . GLU A 1 191 ? -4.162 -2.972 -17.179 1.00 82.25 191 GLU A O 1
ATOM 1369 N N . HIS A 1 192 ? -3.963 -3.584 -19.340 1.00 61.88 192 HIS A N 1
ATOM 1370 C CA . HIS A 1 192 ? -3.562 -2.284 -19.889 1.00 61.88 192 HIS A CA 1
ATOM 1371 C C . HIS A 1 192 ? -4.671 -1.657 -20.725 1.00 61.88 192 HIS A C 1
ATOM 1373 O O . HIS A 1 192 ? -5.225 -2.373 -21.588 1.00 61.88 192 HIS A O 1
#

Mean predicted aligned error: 9.96 Å

Solvent-accessible surface area (backbone atoms only — not comparable to full-atom values): 11209 Å² total; per-residue (Å²): 140,90,83,73,85,71,55,72,55,44,74,29,72,44,71,37,46,35,60,69,51,34,17,54,34,17,28,54,49,35,76,73,57,45,53,51,35,38,38,30,39,40,57,61,91,88,42,47,66,56,48,23,50,30,22,19,39,59,61,48,39,34,51,74,85,69,69,72,38,86,90,44,59,59,44,78,24,52,37,73,79,81,53,41,25,40,33,40,33,33,40,82,75,52,93,45,66,67,62,60,67,70,62,78,67,69,52,65,58,9,30,34,38,26,34,60,22,78,88,45,41,75,82,76,45,77,44,37,40,40,38,39,30,39,68,68,75,87,79,77,86,73,92,79,79,90,80,90,82,85,88,80,93,81,79,94,75,96,78,81,90,83,76,74,63,72,63,60,50,25,43,38,36,41,35,22,27,21,78,88,40,50,88,58,69,57,57,70,57,65,62,131

pLDDT: mean 81.14, std 21.62, range [26.36, 98.31]

Secondary structure (DSSP, 8-state):
-------EEEEEEEEE-SHHHHHHHHHHHHTT--TT-EEEEE--TTSSHHHHHHHHHHHTTBSS-----TTSSEEEE-BSSSS-EEEEEEGGG-S-HHHHHTT----TTEEEEEET-TTTGGGT-SSEEEEEEEPPPS---S-PPP--------------SS-S-TT--EEEEEEEESGGGTT--TTGGG--

Nearest PDB structures (foldseek):
  5np9-assembly1_A  TM=8.420E-01  e=7.354E-14  Bacillus subtilis
  6n9a-assembly1_E-2  TM=8.291E-01  e=1.083E-11  Thermotoga maritima
  6s84-assembly1_E  TM=7.620E-01  e=1.395E-11  Thermotoga maritima MSB8
  7tj3-assembly1_A  TM=2.824E-01  e=1.201E-01  Stenotrophomonas maltophilia K279a
  4qlg-assembly2_B  TM=2.412E-01  e=8.755E-02  Escherichia coli str. K-12 substr. MC4100